Protein AF-A0A432QDM9-F1 (afdb_monomer)

Sequence (272 aa):
VQQALAAHQVKPTARIVFDEHVPAAEYLEPVASIHASSHVMGEILDSFYVADYSVDQYLQRTAEYIDTLADRVDIWEIGNEVNGDWLGSNADVRAKIEGAYALAEDKGLTTAINFYYNAACSSDSPEHEMFTWIEHNISQEMKNGLDYVFFSYYEDDCKGVAYSRDHWQEVFARLHTIFPGAKLGFGEIGTTDTTKKAAYIQRYYSITFDKAYYVGGFFWWYYRQDCVPHTAPLWSILDRTVTRAATGGNQPLPAGSIIPAINSLLIPPKPD

Mean predicted aligned error: 5.01 Å

Radius of gyration: 17.33 Å; Cα contacts (8 Å, |Δi|>4): 501; chains: 1; bounding box: 41×41×44 Å

Solvent-accessible surface area (backbone atoms only — not 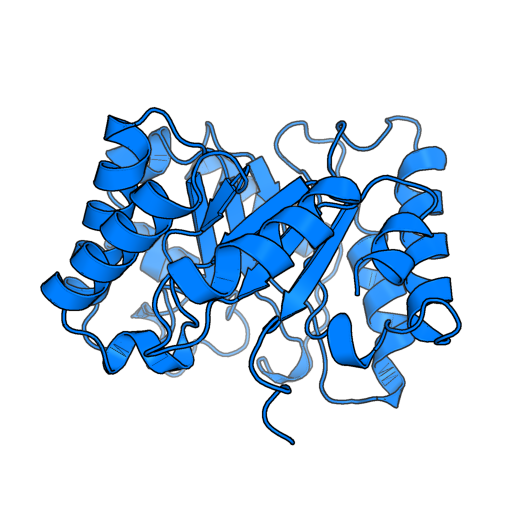comparable to full-atom values): 14399 Å² total; per-residue (Å²): 104,42,72,30,44,54,66,38,92,55,66,26,28,32,35,37,42,39,61,85,98,59,64,49,75,78,42,53,63,62,41,46,52,37,38,76,31,24,46,26,30,38,32,68,45,54,40,88,54,44,50,81,42,54,50,69,54,47,38,51,49,40,51,47,35,48,77,68,38,55,94,50,39,65,29,38,27,45,36,37,37,63,37,46,82,73,38,54,55,70,69,52,47,40,53,29,35,55,48,30,44,50,61,35,52,80,69,73,47,51,39,28,38,24,31,37,62,33,86,81,56,22,86,89,47,56,71,36,18,41,66,57,24,45,70,77,58,57,51,72,63,57,31,58,64,36,47,28,44,28,29,29,46,46,35,81,78,28,84,61,51,78,82,52,73,67,57,50,52,50,52,52,52,53,47,40,71,61,24,71,63,22,36,33,31,26,48,31,37,50,62,87,52,78,90,46,45,68,58,48,48,51,57,57,55,58,60,82,69,103,42,95,43,57,43,51,44,50,13,33,51,54,32,56,74,50,24,45,57,51,86,28,72,50,25,54,52,46,43,51,38,43,45,45,44,45,71,70,47,104,56,62,55,61,94,72,49,35,38,44,19,36,55,41,91,82,54,79,72,78,80,131

Foldseek 3Di:
DLLLLQPFPAAAEEEEADDPPDFLQVCLVVLQSNLVRHAYEYELHDLQCLLVDFLVRLLVSLLRNCVRCVVRHQEYAQEEQLLDPNNPDLVRSLSSSVSSVVSCVVVPGAYEYEHEQAVQPCPVPVCSHGVNVCVPRPDLCCLAPHAAYAYEDECVVRVNDDDDLVVVVVVVVVSCVSRVNYQYAHQEYEDPPPVCGLVRLLRQLLRDDPDPSYLHNYAYVACCVQCPPVPHPSSVSNSVSNVCSQPVDPDGRPRHSHYYYHYHPPDDPDDD

Nearest PDB structures (foldseek):
  7xlf-assembly1_A  TM=3.719E-01  e=2.032E-03  Sphingobium sp. SYK-6
  6z9h-assembly2_B  TM=4.620E-01  e=1.437E-02  Escherichia coli
  1ghr-assembly1_A  TM=4.363E-01  e=6.267E-03  Hordeum vulgare
  3npw-assembly2_B  TM=4.956E-01  e=8.013E-02  Escherichia coli
  3npv-assembly1_B  TM=4.237E-01  e=3.935E-02  Escherichia coli

Structure (mmCIF, N/CA/C/O backbone):
data_AF-A0A432QDM9-F1
#
_entry.id   AF-A0A432QDM9-F1
#
loop_
_atom_site.group_PDB
_atom_site.id
_atom_site.type_symbol
_atom_site.label_atom_id
_atom_site.label_alt_id
_atom_site.label_comp_id
_atom_site.label_asym_id
_atom_site.label_entity_id
_atom_site.label_seq_id
_atom_site.pdbx_PDB_ins_code
_atom_site.Cartn_x
_atom_site.Cartn_y
_atom_site.Cartn_z
_atom_site.occupancy
_atom_site.B_iso_or_equiv
_atom_site.auth_seq_id
_atom_site.auth_comp_id
_atom_site.auth_asym_id
_atom_site.auth_atom_id
_atom_site.pdbx_PDB_model_num
ATOM 1 N N . VAL A 1 1 ? -2.725 -6.826 -17.707 1.00 87.81 1 VAL A N 1
ATOM 2 C CA . VAL A 1 1 ? -2.172 -6.975 -16.341 1.00 87.81 1 VAL A CA 1
ATOM 3 C C . VAL A 1 1 ? -2.113 -8.438 -15.915 1.00 87.81 1 VAL A C 1
ATOM 5 O O . VAL A 1 1 ? -1.006 -8.919 -15.728 1.00 87.81 1 VAL A O 1
ATOM 8 N N . GLN A 1 2 ? -3.234 -9.176 -15.887 1.00 90.19 2 GLN A N 1
ATOM 9 C CA . GLN A 1 2 ? -3.274 -10.617 -15.563 1.00 90.19 2 GLN A CA 1
ATOM 10 C C . GLN A 1 2 ? -2.164 -11.446 -16.231 1.00 90.19 2 GLN A C 1
ATOM 12 O O . GLN A 1 2 ? -1.431 -12.147 -15.550 1.00 90.19 2 GLN A O 1
ATOM 17 N N . GLN A 1 3 ? -1.986 -11.334 -17.552 1.00 93.44 3 GLN A N 1
ATOM 18 C CA . GLN A 1 3 ? -0.941 -12.085 -18.267 1.00 93.44 3 GLN A CA 1
ATOM 19 C C . GLN A 1 3 ? 0.481 -11.776 -17.774 1.00 93.44 3 GLN A C 1
ATOM 21 O O . GLN A 1 3 ? 1.346 -12.639 -17.849 1.00 93.44 3 GLN A O 1
ATOM 26 N N . ALA A 1 4 ? 0.736 -10.553 -17.299 1.00 92.69 4 ALA A N 1
ATOM 27 C CA . ALA A 1 4 ? 2.032 -10.192 -16.736 1.00 92.69 4 ALA A CA 1
ATOM 28 C C . ALA A 1 4 ? 2.223 -10.769 -15.330 1.00 92.69 4 ALA A C 1
ATOM 30 O O . ALA A 1 4 ? 3.300 -11.267 -15.022 1.00 92.69 4 ALA A O 1
ATOM 31 N N . LEU A 1 5 ? 1.160 -10.791 -14.523 1.00 90.88 5 LEU A N 1
ATOM 32 C CA . LEU A 1 5 ? 1.163 -11.470 -13.228 1.00 90.88 5 LEU A CA 1
ATOM 33 C C . LEU A 1 5 ? 1.382 -12.980 -13.377 1.00 90.88 5 LEU A C 1
ATOM 35 O O . LEU A 1 5 ? 2.242 -13.545 -12.713 1.00 90.88 5 LEU A O 1
ATOM 39 N N . ALA A 1 6 ? 0.646 -13.614 -14.292 1.00 92.25 6 ALA A N 1
ATOM 40 C CA . ALA A 1 6 ? 0.705 -15.052 -14.548 1.00 92.25 6 ALA A CA 1
ATOM 41 C C . ALA A 1 6 ? 2.068 -15.524 -15.073 1.00 92.25 6 ALA A C 1
ATOM 43 O O . ALA A 1 6 ? 2.394 -16.702 -14.965 1.00 92.25 6 ALA A O 1
ATOM 44 N N . ALA A 1 7 ? 2.846 -14.621 -15.675 1.00 94.69 7 ALA A N 1
ATOM 45 C CA . ALA A 1 7 ? 4.163 -14.937 -16.206 1.00 94.69 7 ALA A CA 1
ATOM 46 C C . ALA A 1 7 ? 5.248 -15.012 -15.117 1.00 94.69 7 ALA A C 1
ATOM 48 O O . ALA A 1 7 ? 6.348 -15.479 -15.412 1.00 94.69 7 ALA A O 1
ATOM 49 N N . HIS A 1 8 ? 4.978 -14.533 -13.894 1.00 88.06 8 HIS A N 1
ATOM 50 C CA . HIS A 1 8 ? 5.978 -14.530 -12.830 1.00 88.06 8 HIS A CA 1
ATOM 51 C C . HIS A 1 8 ? 6.293 -15.953 -12.366 1.00 88.06 8 HIS A C 1
ATOM 53 O O . HIS A 1 8 ? 5.399 -16.785 -12.218 1.00 88.06 8 HIS A O 1
ATOM 59 N N . GLN A 1 9 ? 7.571 -16.227 -12.093 1.00 88.69 9 GLN A N 1
ATOM 60 C CA . GLN A 1 9 ? 8.015 -17.550 -11.628 1.00 88.69 9 GLN A CA 1
ATOM 61 C C . GLN A 1 9 ? 7.471 -17.905 -10.245 1.00 88.69 9 GLN A C 1
ATOM 63 O O . GLN A 1 9 ? 7.329 -19.081 -9.908 1.00 88.69 9 GLN A O 1
ATOM 68 N N . VAL A 1 10 ? 7.162 -16.893 -9.438 1.00 80.12 10 VAL A N 1
ATOM 69 C CA . VAL A 1 10 ? 6.502 -17.079 -8.155 1.00 80.12 10 VAL A CA 1
ATOM 70 C C . VAL A 1 10 ? 5.208 -16.294 -8.142 1.00 80.12 10 VAL A C 1
ATOM 72 O O . VAL A 1 10 ? 5.180 -15.136 -8.557 1.00 80.12 10 VAL A O 1
ATOM 75 N N . LYS A 1 11 ? 4.147 -16.939 -7.644 1.00 82.56 11 LYS A N 1
ATOM 76 C CA . LYS A 1 11 ? 2.810 -16.355 -7.585 1.00 82.56 11 LYS A CA 1
ATOM 77 C C . LYS A 1 11 ? 2.845 -15.026 -6.810 1.00 82.56 11 LYS A C 1
ATOM 79 O O . LYS A 1 11 ? 3.204 -15.047 -5.631 1.00 82.56 11 LYS A O 1
ATOM 84 N N . PRO A 1 12 ? 2.467 -13.907 -7.452 1.00 84.88 12 PRO A N 1
ATOM 85 C CA . PRO A 1 12 ? 2.458 -12.608 -6.807 1.00 84.88 12 PRO A CA 1
ATOM 86 C C . PRO A 1 12 ? 1.259 -12.398 -5.858 1.00 84.88 12 PRO A C 1
ATOM 88 O O . PRO A 1 12 ? 0.254 -13.093 -5.986 1.00 84.88 12 PRO A O 1
ATOM 91 N N . THR A 1 13 ? 1.305 -11.379 -4.998 1.00 87.62 13 THR A N 1
ATOM 92 C CA . THR A 1 13 ? 0.150 -10.674 -4.416 1.00 87.62 13 THR A CA 1
ATOM 93 C C . THR A 1 13 ? 0.047 -9.306 -5.075 1.00 87.62 13 THR A C 1
ATOM 95 O O . THR A 1 13 ? 0.978 -8.518 -5.032 1.00 87.62 13 THR A O 1
ATOM 98 N N . ALA A 1 14 ? -1.067 -9.019 -5.719 1.00 90.94 14 ALA A N 1
ATOM 99 C CA . ALA A 1 14 ? -1.326 -7.736 -6.340 1.00 90.94 14 ALA A CA 1
ATOM 100 C C . ALA A 1 14 ? -2.000 -6.792 -5.344 1.00 90.94 14 ALA A C 1
ATOM 102 O O . ALA A 1 14 ? -3.081 -7.124 -4.866 1.00 90.94 14 ALA A O 1
ATOM 103 N N . ARG A 1 15 ? -1.430 -5.615 -5.080 1.00 92.12 15 ARG A N 1
ATOM 104 C CA . ARG A 1 15 ? -2.202 -4.512 -4.473 1.00 92.12 15 ARG A CA 1
ATOM 105 C C . ARG A 1 15 ? -3.005 -3.810 -5.541 1.00 92.12 15 ARG A C 1
ATOM 107 O O . ARG A 1 15 ? -2.443 -3.508 -6.581 1.00 92.12 15 ARG A O 1
ATOM 114 N N . ILE A 1 16 ? -4.291 -3.599 -5.320 1.00 92.88 16 ILE A N 1
ATOM 115 C CA . ILE A 1 16 ? -5.187 -2.888 -6.223 1.00 92.88 16 ILE A CA 1
ATOM 116 C C . ILE A 1 16 ? -5.605 -1.607 -5.519 1.00 92.88 16 ILE A C 1
ATOM 118 O O . ILE A 1 16 ? -6.291 -1.668 -4.503 1.00 92.88 16 ILE A O 1
ATOM 122 N N . VAL A 1 17 ? -5.218 -0.470 -6.090 1.00 93.00 17 VAL A N 1
ATOM 123 C CA . VAL A 1 17 ? -5.708 0.848 -5.670 1.00 93.00 17 VAL A CA 1
ATOM 124 C C . VAL A 1 17 ? -7.108 1.031 -6.246 1.00 93.00 17 VAL A C 1
ATOM 126 O O . VAL A 1 17 ? -7.260 1.073 -7.473 1.00 93.00 17 VAL A O 1
ATOM 129 N N . PHE A 1 18 ? -8.132 1.083 -5.392 1.00 95.12 18 PHE A N 1
ATOM 130 C CA . PHE A 1 18 ? -9.488 1.381 -5.841 1.00 95.12 18 PHE A CA 1
ATOM 131 C C . PHE A 1 18 ? -9.663 2.886 -6.031 1.00 95.12 18 PHE A C 1
ATOM 133 O O . PHE A 1 18 ? -9.484 3.673 -5.102 1.00 95.12 18 PHE A O 1
ATOM 140 N N . ASP A 1 19 ? -10.063 3.272 -7.236 1.00 93.25 19 ASP A N 1
ATOM 141 C CA . ASP A 1 19 ? -10.173 4.660 -7.661 1.00 93.25 19 ASP A CA 1
ATOM 142 C C . ASP A 1 19 ? -11.293 5.388 -6.906 1.00 93.25 19 ASP A C 1
ATOM 144 O O . ASP A 1 19 ? -12.373 4.843 -6.627 1.00 93.25 19 ASP A O 1
ATOM 148 N N . GLU A 1 20 ? -11.042 6.650 -6.584 1.00 93.94 20 GLU A N 1
ATOM 149 C CA . GLU A 1 20 ? -11.996 7.548 -5.964 1.00 93.94 20 GLU A CA 1
ATOM 150 C C . GLU A 1 20 ? -13.271 7.677 -6.810 1.00 93.94 20 GLU A C 1
ATOM 152 O O . GLU A 1 20 ? -13.245 7.722 -8.037 1.00 93.94 20 GLU A O 1
ATOM 157 N N . HIS A 1 21 ? -14.422 7.747 -6.145 1.00 92.88 21 HIS A N 1
ATOM 158 C CA . HIS A 1 21 ? -15.739 7.941 -6.759 1.00 92.88 21 HIS A CA 1
ATOM 159 C C . HIS A 1 21 ? -16.172 6.826 -7.724 1.00 92.88 21 HIS A C 1
ATOM 161 O O . HIS A 1 21 ? -17.209 6.956 -8.377 1.00 92.88 21 HIS A O 1
ATOM 167 N N . VAL A 1 22 ? -15.437 5.713 -7.775 1.00 95.50 22 VAL A N 1
ATOM 168 C CA . VAL A 1 22 ? -15.831 4.508 -8.505 1.00 95.50 22 VAL A CA 1
ATOM 169 C C . VAL A 1 22 ? -16.541 3.539 -7.548 1.00 95.50 22 VAL A C 1
ATOM 171 O O . VAL A 1 22 ? -16.030 3.306 -6.444 1.00 95.50 22 VAL A O 1
ATOM 174 N N . PRO A 1 23 ? -17.711 2.985 -7.920 1.00 96.00 23 PRO A N 1
ATOM 175 C CA . PRO A 1 23 ? -18.406 1.982 -7.116 1.00 96.00 23 PRO A CA 1
ATOM 176 C C . PRO A 1 23 ? -17.730 0.607 -7.215 1.00 96.00 23 PRO A C 1
ATOM 178 O O . PRO A 1 23 ? -17.126 0.261 -8.233 1.00 96.00 23 PRO A O 1
ATOM 181 N N . ALA A 1 24 ? -17.883 -0.216 -6.178 1.00 97.31 24 ALA A N 1
ATOM 182 C CA . ALA A 1 24 ? -17.205 -1.509 -6.062 1.00 97.31 24 ALA A CA 1
ATOM 183 C C . ALA A 1 24 ? -17.557 -2.490 -7.196 1.00 97.31 24 ALA A C 1
ATOM 185 O O . ALA A 1 24 ? -16.737 -3.319 -7.592 1.00 97.31 24 ALA A O 1
ATOM 186 N N . ALA A 1 25 ? -18.769 -2.385 -7.753 1.00 97.12 25 ALA A N 1
ATOM 187 C CA . ALA A 1 25 ? -19.255 -3.266 -8.815 1.00 97.12 25 ALA A CA 1
ATOM 188 C C . ALA A 1 25 ? -18.405 -3.207 -10.097 1.00 97.12 25 ALA A C 1
ATOM 190 O O . ALA A 1 25 ? -18.268 -4.219 -10.785 1.00 97.12 25 ALA A O 1
ATOM 191 N N . GLU A 1 26 ? -17.785 -2.060 -10.393 1.00 96.44 26 GLU A N 1
ATOM 192 C CA . GLU A 1 26 ? -16.902 -1.908 -11.558 1.00 96.44 26 GLU A CA 1
ATOM 193 C C . GLU A 1 26 ? -15.611 -2.736 -11.413 1.00 96.44 26 GLU A C 1
ATOM 195 O O . GLU A 1 26 ? -14.953 -3.068 -12.402 1.00 96.44 26 GLU A O 1
ATOM 200 N N . TYR A 1 27 ? -15.262 -3.133 -10.184 1.00 95.94 27 TYR A N 1
ATOM 201 C CA . TYR A 1 27 ? -14.070 -3.923 -9.890 1.00 95.94 27 TYR A CA 1
ATOM 202 C C . TYR A 1 27 ? -14.295 -5.440 -9.899 1.00 95.94 27 TYR A C 1
ATOM 204 O O . TYR A 1 27 ? -13.312 -6.179 -9.858 1.00 95.94 27 TYR A O 1
ATOM 212 N N . LEU A 1 28 ? -15.536 -5.932 -10.017 1.00 94.94 28 LEU A N 1
ATOM 213 C CA . LEU A 1 28 ? -15.842 -7.373 -9.973 1.00 94.94 28 LEU A CA 1
ATOM 214 C C . LEU A 1 28 ? -15.007 -8.188 -10.972 1.00 94.94 28 LEU A C 1
ATOM 216 O O . LEU A 1 28 ? -14.304 -9.127 -10.592 1.00 94.94 28 LEU A O 1
ATOM 220 N N . GLU A 1 29 ? -15.059 -7.806 -12.246 1.00 94.38 29 GLU A N 1
ATOM 221 C CA . GLU A 1 29 ? -14.324 -8.474 -13.322 1.00 94.38 29 GLU A CA 1
ATOM 222 C C . GLU A 1 29 ? -12.802 -8.266 -13.244 1.00 94.38 29 GLU A C 1
ATOM 224 O O . GLU A 1 29 ? -12.063 -9.257 -13.285 1.00 94.38 29 GLU A O 1
ATOM 229 N N . PRO A 1 30 ? -12.269 -7.033 -13.121 1.00 93.12 30 PRO A N 1
ATOM 230 C CA . PRO A 1 30 ? -10.823 -6.852 -13.112 1.00 93.12 30 PRO A CA 1
ATOM 231 C C . PRO A 1 30 ? -10.151 -7.442 -11.859 1.00 93.12 30 PRO A C 1
ATOM 233 O O . PRO A 1 30 ? -9.050 -7.985 -11.985 1.00 93.12 30 PRO A O 1
ATOM 236 N N . VAL A 1 31 ? -10.800 -7.421 -10.685 1.00 94.94 31 VAL A N 1
ATOM 237 C CA . VAL A 1 31 ? -10.284 -8.091 -9.476 1.00 94.94 31 VAL A CA 1
ATOM 238 C C . VAL A 1 31 ? -10.295 -9.607 -9.667 1.00 94.94 31 VAL A C 1
ATOM 240 O O . VAL A 1 31 ? -9.273 -10.245 -9.423 1.00 94.94 31 VAL A O 1
ATOM 243 N N . ALA A 1 32 ? -11.383 -10.189 -10.190 1.00 94.50 32 ALA A N 1
ATOM 244 C CA . ALA A 1 32 ? -11.439 -11.625 -10.484 1.00 94.50 32 ALA A CA 1
ATOM 245 C C . ALA A 1 32 ? -10.347 -12.060 -11.480 1.00 94.50 32 ALA A C 1
ATOM 247 O O . ALA A 1 32 ? -9.699 -13.094 -11.299 1.00 94.50 32 ALA A O 1
ATOM 248 N N . SER A 1 33 ? -10.104 -11.252 -12.517 1.00 94.25 33 SER A N 1
ATOM 249 C CA . SER A 1 33 ? -9.048 -11.501 -13.504 1.00 94.25 33 SER A CA 1
ATOM 250 C C . SER A 1 33 ? -7.654 -11.504 -12.870 1.00 94.25 33 SER A C 1
ATOM 252 O O . SER A 1 33 ? -6.835 -12.363 -13.202 1.00 94.25 33 SER A O 1
ATOM 254 N N . ILE A 1 34 ? -7.377 -10.582 -11.944 1.00 92.56 34 ILE A N 1
ATOM 255 C CA . ILE A 1 34 ? -6.106 -10.535 -11.212 1.00 92.56 34 ILE A CA 1
ATOM 256 C C . ILE A 1 34 ? -5.978 -11.706 -10.237 1.00 92.56 34 ILE A C 1
ATOM 258 O O . ILE A 1 34 ? -4.958 -12.396 -10.267 1.00 92.56 34 ILE A O 1
ATOM 262 N N . HIS A 1 35 ? -7.009 -11.978 -9.432 1.00 93.12 35 HIS A N 1
ATOM 263 C CA . HIS A 1 35 ? -7.019 -13.052 -8.429 1.00 93.12 35 HIS A CA 1
ATOM 264 C C . HIS A 1 35 ? -6.771 -14.441 -9.042 1.00 93.12 35 HIS A C 1
ATOM 266 O O . HIS A 1 35 ? -6.123 -15.304 -8.450 1.00 93.12 35 HIS A O 1
ATOM 272 N N . ALA A 1 36 ? -7.155 -14.640 -10.307 1.00 93.81 36 ALA A N 1
ATOM 273 C CA . ALA A 1 36 ? -6.825 -15.852 -11.058 1.00 93.81 36 ALA A CA 1
ATOM 274 C C . ALA A 1 36 ? -5.309 -16.076 -11.271 1.00 93.81 36 ALA A C 1
ATOM 276 O O . ALA A 1 36 ? -4.893 -17.162 -11.675 1.00 93.81 36 ALA A O 1
ATOM 277 N N . SER A 1 37 ? -4.463 -15.063 -11.065 1.00 91.25 37 SER A N 1
ATOM 278 C CA . SER A 1 37 ? -3.013 -15.109 -11.314 1.00 91.25 37 SER A CA 1
ATOM 279 C C . SER A 1 37 ? -2.162 -14.562 -10.165 1.00 91.25 37 SER A C 1
ATOM 281 O O . SER A 1 37 ? -0.938 -14.653 -10.224 1.00 91.25 37 SER A O 1
ATOM 283 N N . SER A 1 38 ? -2.781 -14.043 -9.107 1.00 89.75 38 SER A N 1
ATOM 284 C CA . SER A 1 38 ? -2.117 -13.515 -7.916 1.00 89.75 38 SER A CA 1
ATOM 285 C C . SER A 1 38 ? -3.007 -13.685 -6.682 1.00 89.75 38 SER A C 1
ATOM 287 O O . SER A 1 38 ? -4.166 -14.062 -6.797 1.00 89.75 38 SER A O 1
ATOM 289 N N . HIS A 1 39 ? -2.476 -13.441 -5.491 1.00 90.44 39 HIS A N 1
ATOM 290 C CA . HIS A 1 39 ? -3.316 -12.988 -4.380 1.00 90.44 39 HIS A CA 1
ATOM 291 C C . HIS A 1 39 ? -3.720 -11.527 -4.617 1.00 90.44 39 HIS A C 1
ATOM 293 O O . HIS A 1 39 ? -3.121 -10.861 -5.468 1.00 90.44 39 HIS A O 1
ATOM 299 N N . VAL A 1 40 ? -4.714 -11.019 -3.902 1.00 94.00 40 VAL A N 1
ATOM 300 C CA . VAL A 1 40 ? -5.187 -9.637 -4.026 1.00 94.00 40 VAL A CA 1
ATOM 301 C C . VAL A 1 40 ? -5.210 -8.957 -2.666 1.00 94.00 40 VAL A C 1
ATOM 303 O O . VAL A 1 40 ? -5.874 -9.425 -1.748 1.00 94.00 40 VAL A O 1
ATOM 306 N N . MET A 1 41 ? -4.545 -7.810 -2.578 1.00 95.06 41 MET A N 1
ATOM 307 C CA . MET A 1 41 ? -4.785 -6.812 -1.547 1.00 95.06 41 MET A CA 1
ATOM 308 C C . MET A 1 41 ? -5.572 -5.650 -2.156 1.00 95.06 41 MET A C 1
ATOM 310 O O . MET A 1 41 ? -5.144 -5.096 -3.164 1.00 95.06 41 MET A O 1
ATOM 314 N N . GLY A 1 42 ? -6.718 -5.296 -1.586 1.00 96.12 42 GLY A N 1
ATOM 315 C CA . GLY A 1 42 ? -7.511 -4.144 -2.014 1.00 96.12 42 GLY A CA 1
ATOM 316 C C . GLY A 1 42 ? -7.258 -2.949 -1.103 1.00 96.12 42 GLY A C 1
ATOM 317 O O . GLY A 1 42 ? -7.495 -3.045 0.098 1.00 96.12 42 GLY A O 1
ATOM 318 N N . GLU A 1 43 ? -6.801 -1.837 -1.666 1.00 97.00 43 GLU A N 1
ATOM 319 C CA . GLU A 1 43 ? -6.699 -0.555 -0.971 1.00 97.00 43 GLU A CA 1
ATOM 320 C C . GLU A 1 43 ? -8.007 0.211 -1.110 1.00 97.00 43 GLU A C 1
ATOM 322 O O . GLU A 1 43 ? -8.421 0.544 -2.222 1.00 97.00 43 GLU A O 1
ATOM 327 N N . ILE A 1 44 ? -8.651 0.499 0.027 1.00 97.75 44 ILE A N 1
ATOM 328 C CA . ILE A 1 44 ? -9.961 1.157 0.053 1.00 97.75 44 ILE A CA 1
ATOM 329 C C . ILE A 1 44 ? -9.930 2.507 -0.667 1.00 97.75 44 ILE A C 1
ATOM 331 O O . ILE A 1 44 ? -10.860 2.820 -1.416 1.00 97.75 44 ILE A O 1
ATOM 335 N N . LEU A 1 45 ? -8.898 3.318 -0.433 1.00 97.44 45 LEU A N 1
ATOM 336 C CA . LEU A 1 45 ? -8.765 4.637 -1.037 1.00 97.44 45 LEU A CA 1
ATOM 337 C C . LEU A 1 45 ? -7.326 5.144 -0.920 1.00 97.44 45 LEU A C 1
ATOM 339 O O . LEU A 1 45 ? -6.765 5.124 0.177 1.00 97.44 45 LEU A O 1
ATOM 343 N N . ASP A 1 46 ? -6.812 5.674 -2.029 1.00 95.94 46 ASP A N 1
ATOM 344 C CA . ASP A 1 46 ? -5.524 6.365 -2.101 1.00 95.94 46 ASP A CA 1
ATOM 345 C C . ASP A 1 46 ? -5.450 7.540 -1.120 1.00 95.94 46 ASP A C 1
ATOM 347 O O . ASP A 1 46 ? -6.401 8.325 -0.990 1.00 95.94 46 ASP A O 1
ATOM 351 N N . SER A 1 47 ? -4.315 7.649 -0.420 1.00 96.56 47 SER A N 1
ATOM 352 C CA . SER A 1 47 ? -4.081 8.640 0.635 1.00 96.56 47 SER A CA 1
ATOM 353 C C . SER A 1 47 ? -4.328 10.071 0.141 1.00 96.56 47 SER A C 1
ATOM 355 O O . SER A 1 47 ? -4.836 10.905 0.896 1.00 96.56 47 SER A O 1
ATOM 357 N N . PHE A 1 48 ? -4.069 10.338 -1.146 1.00 95.12 48 PHE A N 1
ATOM 358 C CA . PHE A 1 48 ? -4.289 11.629 -1.791 1.00 95.12 48 PHE A CA 1
ATOM 359 C C . PHE A 1 48 ? -5.754 12.087 -1.729 1.00 95.12 48 PHE A C 1
ATOM 361 O O . PHE A 1 48 ? -6.019 13.280 -1.598 1.00 95.12 48 PHE A O 1
ATOM 368 N N . TYR A 1 49 ? -6.708 11.153 -1.783 1.00 97.12 49 TYR A N 1
ATOM 369 C CA . TYR A 1 49 ? -8.143 11.454 -1.810 1.00 97.12 49 TYR A CA 1
ATOM 370 C C . TYR A 1 49 ? -8.831 11.298 -0.456 1.00 97.12 49 TYR A C 1
ATOM 372 O O . TYR A 1 49 ? -10.018 11.600 -0.334 1.00 97.12 49 TYR A O 1
ATOM 380 N N . VAL A 1 50 ? -8.131 10.841 0.587 1.00 97.50 50 VAL A N 1
ATOM 381 C CA . VAL A 1 50 ? -8.757 10.596 1.897 1.00 97.50 50 VAL A CA 1
ATOM 382 C C . VAL A 1 50 ? -9.412 11.860 2.458 1.00 97.50 50 VAL A C 1
ATOM 384 O O . VAL A 1 50 ? -10.484 11.758 3.062 1.00 97.50 50 VAL A O 1
ATOM 387 N N . ALA A 1 51 ? -8.824 13.040 2.245 1.00 97.31 51 ALA A N 1
ATOM 388 C CA . ALA A 1 51 ? -9.380 14.314 2.706 1.00 97.31 51 ALA A CA 1
ATOM 389 C C . ALA A 1 51 ? -10.696 14.706 2.002 1.00 97.31 51 ALA A C 1
ATOM 391 O O . ALA A 1 51 ? -11.503 15.429 2.589 1.00 97.31 51 ALA A O 1
ATOM 392 N N . ASP A 1 52 ? -10.953 14.183 0.799 1.00 97.44 52 ASP A N 1
ATOM 393 C CA . ASP A 1 52 ? -12.169 14.464 0.022 1.00 97.44 52 ASP A CA 1
ATOM 394 C C . ASP A 1 52 ? -13.390 13.667 0.518 1.00 97.44 52 ASP A C 1
ATOM 396 O O . ASP A 1 52 ? -14.527 13.931 0.118 1.00 97.44 52 ASP A O 1
ATOM 400 N N . TYR A 1 53 ? -13.172 12.697 1.412 1.00 98.38 53 TYR A N 1
ATOM 401 C CA . TYR A 1 53 ? -14.211 11.856 2.000 1.00 98.38 53 TYR A CA 1
ATOM 402 C C . TYR A 1 53 ? -14.424 12.232 3.465 1.00 98.38 53 TYR A C 1
ATOM 404 O O . TYR A 1 53 ? -13.489 12.256 4.268 1.00 98.38 53 TYR A O 1
ATOM 412 N N . SER A 1 54 ? -15.675 12.453 3.863 1.00 98.56 54 SER A N 1
ATOM 413 C CA . SER A 1 54 ? -16.049 12.427 5.283 1.00 98.56 54 SER A CA 1
ATOM 414 C C . SER A 1 54 ? -15.831 11.031 5.883 1.00 98.56 54 SER A C 1
ATOM 416 O O . SER A 1 54 ? -15.692 10.044 5.155 1.00 98.56 54 SER A O 1
ATOM 418 N N . VAL A 1 55 ? -15.829 10.931 7.217 1.00 98.81 55 VAL A N 1
ATOM 419 C CA . VAL A 1 55 ? -15.776 9.635 7.918 1.00 98.81 55 VAL A CA 1
ATOM 420 C C . VAL A 1 55 ? -16.886 8.708 7.412 1.00 98.81 55 VAL A C 1
ATOM 422 O O . VAL A 1 55 ? -16.597 7.606 6.959 1.00 98.81 55 VAL A O 1
ATOM 425 N N . ASP A 1 56 ? -18.133 9.185 7.371 1.00 98.81 56 ASP A N 1
ATOM 426 C CA . ASP A 1 56 ? -19.279 8.386 6.918 1.00 98.81 56 ASP A CA 1
ATOM 427 C C . ASP A 1 56 ? -19.124 7.892 5.473 1.00 98.81 56 ASP A C 1
ATOM 429 O O . ASP A 1 56 ? -19.423 6.735 5.186 1.00 98.81 56 ASP A O 1
ATOM 433 N N . GLN A 1 57 ? -18.626 8.732 4.558 1.00 98.75 57 GLN A N 1
ATOM 434 C CA . GLN A 1 57 ? -18.405 8.328 3.164 1.00 98.75 57 GLN A CA 1
ATOM 435 C C . GLN A 1 57 ? -17.302 7.272 3.037 1.00 98.75 57 GLN A C 1
ATOM 437 O O . GLN A 1 57 ? -17.440 6.346 2.240 1.00 98.75 57 GLN A O 1
ATOM 442 N N . TYR A 1 58 ? -16.227 7.382 3.821 1.00 98.81 58 TYR A N 1
ATOM 443 C CA . TYR A 1 58 ? -15.156 6.384 3.838 1.00 98.81 58 TYR A CA 1
ATOM 444 C C . TYR A 1 58 ? -15.662 5.028 4.348 1.00 98.81 58 TYR A C 1
ATOM 446 O O . TYR A 1 58 ? -15.369 3.988 3.758 1.00 98.81 58 TYR A O 1
ATOM 454 N N . LEU A 1 59 ? -16.474 5.031 5.411 1.00 98.94 59 LEU A N 1
ATOM 455 C CA . LEU A 1 59 ? -17.052 3.809 5.975 1.00 98.94 59 LEU A CA 1
ATOM 456 C C . LEU A 1 59 ? -18.106 3.187 5.052 1.00 98.94 59 LEU A C 1
ATOM 458 O O . LEU A 1 59 ? -18.116 1.971 4.880 1.00 98.94 59 LEU A O 1
ATOM 462 N N . GLN A 1 60 ? -18.943 4.001 4.401 1.00 98.88 60 GLN A N 1
ATOM 463 C CA . GLN A 1 60 ? -19.886 3.523 3.382 1.00 98.88 60 GLN A CA 1
ATOM 464 C C . GLN A 1 60 ? -19.157 2.880 2.203 1.00 98.88 60 GLN A C 1
ATOM 466 O O . GLN A 1 60 ? -19.521 1.780 1.795 1.00 98.88 60 GLN A O 1
ATOM 471 N N . ARG A 1 61 ? -18.094 3.524 1.706 1.00 98.69 61 ARG A N 1
ATOM 472 C CA . ARG A 1 61 ? -17.230 2.956 0.669 1.00 98.69 61 ARG A CA 1
ATOM 473 C C . ARG A 1 61 ? -16.607 1.641 1.134 1.00 98.69 61 ARG A C 1
ATOM 475 O O . ARG A 1 61 ? -16.664 0.656 0.412 1.00 98.69 61 ARG A O 1
ATOM 482 N N . THR A 1 62 ? -16.055 1.598 2.344 1.00 98.88 62 THR A N 1
ATOM 483 C CA . THR A 1 62 ? -15.445 0.376 2.888 1.00 98.88 62 THR A CA 1
ATOM 484 C C . THR A 1 62 ? -16.449 -0.776 2.931 1.00 98.88 62 THR A C 1
ATOM 486 O O . THR A 1 62 ? -16.159 -1.861 2.431 1.00 98.88 62 THR A O 1
ATOM 489 N N . ALA A 1 63 ? -17.649 -0.532 3.465 1.00 98.88 63 ALA A N 1
ATOM 490 C CA . ALA A 1 63 ? -18.713 -1.528 3.523 1.00 98.88 63 ALA A CA 1
ATOM 491 C C . ALA A 1 63 ? -19.142 -1.996 2.122 1.00 98.88 63 ALA A C 1
ATOM 493 O O . ALA A 1 63 ? -19.222 -3.198 1.887 1.00 98.88 63 ALA A O 1
ATOM 494 N N . GLU A 1 64 ? -19.347 -1.069 1.177 1.00 98.81 64 GLU A N 1
ATOM 495 C CA . GLU A 1 64 ? -19.706 -1.386 -0.213 1.00 98.81 64 GLU A CA 1
ATOM 496 C C . GLU A 1 64 ? -18.670 -2.305 -0.873 1.00 98.81 64 GLU A C 1
ATOM 498 O O . GLU A 1 64 ? -19.025 -3.311 -1.495 1.00 98.81 64 GLU A O 1
ATOM 503 N N . TYR A 1 65 ? -17.386 -1.973 -0.728 1.00 98.75 65 TYR A N 1
ATOM 504 C CA . TYR A 1 65 ? -16.296 -2.737 -1.323 1.00 98.75 65 TYR A CA 1
ATOM 505 C C . TYR A 1 65 ? -16.168 -4.120 -0.696 1.00 98.75 65 TYR A C 1
ATOM 507 O O . TYR A 1 65 ? -16.093 -5.107 -1.429 1.00 98.75 65 TYR A O 1
ATOM 515 N N . ILE A 1 66 ? -16.213 -4.209 0.634 1.00 98.62 66 ILE A N 1
ATOM 516 C CA . ILE A 1 66 ? -16.187 -5.487 1.343 1.00 98.62 66 ILE A CA 1
ATOM 517 C C . ILE A 1 66 ? -17.378 -6.363 0.931 1.00 98.62 66 ILE A C 1
ATOM 519 O O . ILE A 1 66 ? -17.186 -7.518 0.553 1.00 98.62 66 ILE A O 1
ATOM 523 N N . ASP A 1 67 ? -18.599 -5.827 0.941 1.00 98.44 67 ASP A N 1
ATOM 524 C CA . ASP A 1 67 ? -19.804 -6.587 0.590 1.00 98.44 67 ASP A CA 1
ATOM 525 C C . ASP A 1 67 ? -19.782 -7.092 -0.861 1.00 98.44 67 ASP A C 1
ATOM 527 O O . ASP A 1 67 ? -20.344 -8.148 -1.159 1.00 98.44 67 ASP A O 1
ATOM 531 N N . THR A 1 68 ? -19.120 -6.360 -1.759 1.00 98.56 68 THR A N 1
ATOM 532 C CA . THR A 1 68 ? -19.074 -6.682 -3.191 1.00 98.56 68 THR A CA 1
ATOM 533 C C . THR A 1 68 ? -17.910 -7.603 -3.567 1.00 98.56 68 THR A C 1
ATOM 535 O O . THR A 1 68 ? -18.055 -8.416 -4.480 1.00 98.56 68 THR A O 1
ATOM 538 N N . LEU A 1 69 ? -16.750 -7.470 -2.913 1.00 98.31 69 LEU A N 1
ATOM 539 C CA . LEU A 1 69 ? -15.484 -8.053 -3.382 1.00 98.31 69 LEU A CA 1
ATOM 540 C C . LEU A 1 69 ? -14.802 -8.992 -2.372 1.00 98.31 69 LEU A C 1
ATOM 542 O O . LEU A 1 69 ? -13.740 -9.524 -2.693 1.00 98.31 69 LEU A O 1
ATOM 546 N N . ALA A 1 70 ? -15.363 -9.230 -1.178 1.00 96.19 70 ALA A N 1
ATOM 547 C CA . ALA A 1 70 ? -14.718 -10.056 -0.142 1.00 96.19 70 ALA A CA 1
ATOM 548 C C . ALA A 1 70 ? -14.409 -11.504 -0.564 1.00 96.19 70 ALA A C 1
ATOM 550 O O . ALA A 1 70 ? -13.533 -12.133 0.018 1.00 96.19 70 ALA A O 1
ATOM 551 N N . ASP A 1 71 ? -15.084 -12.043 -1.579 1.00 95.44 71 ASP A N 1
ATOM 552 C CA . ASP A 1 71 ? -14.792 -13.368 -2.141 1.00 95.44 71 ASP A CA 1
ATOM 553 C C . ASP A 1 71 ? -13.622 -13.373 -3.147 1.00 95.44 71 ASP A C 1
ATOM 555 O O . ASP A 1 71 ? -13.208 -14.441 -3.603 1.00 95.44 71 ASP A O 1
ATOM 559 N N . ARG A 1 72 ? -13.098 -12.195 -3.509 1.00 95.12 72 ARG A N 1
ATOM 560 C CA . ARG A 1 72 ? -12.046 -11.991 -4.523 1.00 95.12 72 ARG A CA 1
ATOM 561 C C . ARG A 1 72 ? -10.861 -11.153 -4.024 1.00 95.12 72 ARG A C 1
ATOM 563 O O . ARG A 1 72 ? -9.887 -10.992 -4.759 1.00 95.12 72 ARG A O 1
ATOM 570 N N . VAL A 1 73 ? -10.944 -10.605 -2.814 1.00 96.62 73 VAL A N 1
ATOM 571 C CA . VAL A 1 73 ? -9.889 -9.829 -2.149 1.00 96.62 73 VAL A CA 1
ATOM 572 C C . VAL A 1 73 ? -9.410 -10.617 -0.935 1.00 96.62 73 VAL A C 1
ATOM 574 O O . VAL A 1 73 ? -10.202 -10.929 -0.051 1.00 96.62 73 VAL A O 1
ATOM 577 N N . ASP A 1 74 ? -8.116 -10.938 -0.896 1.00 95.69 74 ASP A N 1
ATOM 578 C CA . ASP A 1 74 ? -7.521 -11.736 0.180 1.00 95.69 74 ASP A CA 1
ATOM 579 C C . ASP A 1 74 ? -7.113 -10.871 1.388 1.00 95.69 74 ASP A C 1
ATOM 581 O O . ASP A 1 74 ? -7.091 -11.369 2.509 1.00 95.69 74 ASP A O 1
ATOM 585 N N . ILE A 1 75 ? -6.756 -9.597 1.167 1.00 96.81 75 ILE A N 1
ATOM 586 C CA . ILE A 1 75 ? -6.283 -8.655 2.198 1.00 96.81 75 ILE A CA 1
ATOM 587 C C . ILE A 1 75 ? -6.926 -7.281 1.969 1.00 96.81 75 ILE A C 1
ATOM 589 O O . ILE A 1 75 ? -6.921 -6.773 0.849 1.00 96.81 75 ILE A O 1
ATOM 593 N N . TRP A 1 76 ? -7.430 -6.650 3.025 1.00 98.50 76 TRP A N 1
ATOM 594 C CA . TRP A 1 76 ? -8.045 -5.324 2.972 1.00 98.50 76 TRP A CA 1
ATOM 595 C C . TRP A 1 76 ? -7.134 -4.274 3.594 1.00 98.50 76 TRP A C 1
ATOM 597 O O . TRP A 1 76 ? -6.945 -4.259 4.809 1.00 98.50 76 TRP A O 1
ATOM 607 N N . GLU A 1 77 ? -6.578 -3.387 2.772 1.00 98.31 77 GLU A N 1
ATOM 608 C CA . GLU A 1 77 ? -5.825 -2.240 3.265 1.00 98.31 77 GLU A CA 1
ATOM 609 C C . GLU A 1 77 ? -6.795 -1.120 3.661 1.00 98.31 77 GLU A C 1
ATOM 611 O O . GLU A 1 77 ? -7.361 -0.414 2.824 1.00 98.31 77 GLU A O 1
ATOM 616 N N . ILE A 1 78 ? -7.005 -1.000 4.972 1.00 98.56 78 ILE A N 1
ATOM 617 C CA . ILE A 1 78 ? -8.004 -0.134 5.620 1.00 98.56 78 ILE A CA 1
ATOM 618 C C . ILE A 1 78 ? -7.590 1.343 5.692 1.00 98.56 78 ILE A C 1
ATOM 620 O O . ILE A 1 78 ? -8.325 2.167 6.233 1.00 98.56 78 ILE A O 1
ATOM 624 N N . GLY A 1 79 ? -6.389 1.671 5.221 1.00 98.31 79 GLY A N 1
ATOM 625 C CA . GLY A 1 79 ? -5.838 3.016 5.245 1.00 98.31 79 GLY A CA 1
ATOM 626 C C . GLY A 1 79 ? -4.444 3.043 4.636 1.00 98.31 79 GLY A C 1
ATOM 627 O O . GLY A 1 79 ? -3.568 2.285 5.063 1.00 98.31 79 GLY A O 1
ATOM 628 N N . ASN A 1 80 ? -4.258 3.931 3.662 1.00 98.31 80 ASN A N 1
ATOM 629 C CA . ASN A 1 80 ? -2.988 4.163 2.995 1.00 98.31 80 ASN A CA 1
ATOM 630 C C . ASN A 1 80 ? -2.295 5.416 3.547 1.00 98.31 80 ASN A C 1
ATOM 632 O O . ASN A 1 80 ? -2.952 6.435 3.758 1.00 98.31 80 ASN A O 1
ATOM 636 N N . GLU A 1 81 ? -0.985 5.319 3.787 1.00 97.69 81 GLU A N 1
ATOM 637 C CA . GLU A 1 81 ? -0.105 6.392 4.275 1.00 97.69 81 GLU A CA 1
ATOM 638 C C . GLU A 1 81 ? -0.736 7.267 5.366 1.00 97.69 81 GLU A C 1
ATOM 640 O O . GLU A 1 81 ? -0.704 8.495 5.330 1.00 97.69 81 GLU A O 1
ATOM 645 N N . VAL A 1 82 ? -1.331 6.614 6.365 1.00 98.56 82 VAL A N 1
ATOM 646 C CA . VAL A 1 82 ? -2.302 7.245 7.278 1.00 98.56 82 VAL A CA 1
ATOM 647 C C . VAL A 1 82 ? -1.724 8.361 8.155 1.00 98.56 82 VAL A C 1
ATOM 649 O O . VAL A 1 82 ? -2.468 9.145 8.736 1.00 98.56 82 VAL A O 1
ATOM 652 N N . ASN A 1 83 ? -0.398 8.443 8.261 1.00 98.31 83 ASN A N 1
ATOM 653 C CA . ASN A 1 83 ? 0.301 9.515 8.961 1.00 98.31 83 ASN A CA 1
ATOM 654 C C . ASN A 1 83 ? 0.646 10.719 8.070 1.00 98.31 83 ASN A C 1
ATOM 656 O O . ASN A 1 83 ? 1.299 11.630 8.568 1.00 98.31 83 ASN A O 1
ATOM 660 N N . GLY A 1 84 ? 0.235 10.762 6.801 1.00 96.69 84 GLY A N 1
ATOM 661 C CA . GLY A 1 84 ? 0.401 11.942 5.949 1.00 96.69 84 GLY A CA 1
ATOM 662 C C . GLY A 1 84 ? -0.359 13.160 6.489 1.00 96.69 84 GLY A C 1
ATOM 663 O O . GLY A 1 84 ? -1.471 13.045 7.010 1.00 96.69 84 GLY A O 1
ATOM 664 N N . ASP A 1 85 ? 0.235 14.346 6.380 1.00 94.75 85 ASP A N 1
ATOM 665 C CA . ASP A 1 85 ? -0.381 15.602 6.836 1.00 94.75 85 ASP A CA 1
ATOM 666 C C . ASP A 1 85 ? -1.442 16.147 5.859 1.00 94.75 85 ASP A C 1
ATOM 668 O O . ASP A 1 85 ? -2.205 17.054 6.197 1.00 94.75 85 ASP A O 1
ATOM 672 N N . TRP A 1 86 ? -1.563 15.537 4.676 1.00 95.94 86 TRP A N 1
ATOM 673 C CA . TRP A 1 86 ? -2.562 15.867 3.657 1.00 95.94 86 TRP A CA 1
ATOM 674 C C . TRP A 1 86 ? -3.918 15.172 3.845 1.00 95.94 86 TRP A C 1
ATOM 676 O O . TRP A 1 86 ? -4.884 15.560 3.192 1.00 95.94 86 TRP A O 1
ATOM 686 N N . LEU A 1 87 ? -4.037 14.181 4.740 1.00 96.81 87 LEU A N 1
ATOM 687 C CA . LEU A 1 87 ? -5.259 13.372 4.891 1.00 96.81 87 LEU A CA 1
ATOM 688 C C . LEU A 1 87 ? -6.392 14.091 5.659 1.00 96.81 87 LEU A C 1
ATOM 690 O O . LEU A 1 87 ? -7.496 13.554 5.801 1.00 96.81 87 LEU A O 1
ATOM 694 N N . GLY A 1 88 ? -6.135 15.304 6.155 1.00 94.81 88 GLY A N 1
ATOM 695 C CA . GLY A 1 88 ? -7.054 16.076 6.988 1.00 94.81 88 GLY A CA 1
ATOM 696 C C . GLY A 1 88 ? -6.760 15.919 8.480 1.00 94.81 88 GLY A C 1
ATOM 697 O O . GLY A 1 88 ? -5.615 15.758 8.895 1.00 94.81 88 GLY A O 1
ATOM 698 N N . SER A 1 89 ? -7.787 16.020 9.327 1.00 97.00 89 SER A N 1
ATOM 699 C CA . SER A 1 89 ? -7.577 15.969 10.776 1.00 97.00 89 SER A CA 1
ATOM 700 C C . SER A 1 89 ? -7.235 14.550 11.248 1.00 97.00 89 SER A C 1
ATOM 702 O O . SER A 1 89 ? -7.890 13.583 10.862 1.00 97.00 89 SER A O 1
ATOM 704 N N . ASN A 1 90 ? -6.275 14.412 12.172 1.00 97.25 90 ASN A N 1
ATOM 705 C CA . ASN A 1 90 ? -5.949 13.110 12.774 1.00 97.25 90 ASN A CA 1
ATOM 706 C C . ASN A 1 90 ? -7.166 12.443 13.441 1.00 97.25 90 ASN A C 1
ATOM 708 O O . ASN A 1 90 ? -7.229 11.222 13.518 1.00 97.25 90 ASN A O 1
ATOM 712 N N . ALA A 1 91 ? -8.142 13.220 13.925 1.00 98.19 91 ALA A N 1
ATOM 713 C CA . ALA A 1 91 ? -9.372 12.666 14.487 1.00 98.19 91 ALA A CA 1
ATOM 714 C C . ALA A 1 91 ? -10.224 11.959 13.423 1.00 98.19 91 ALA A C 1
ATOM 716 O O . ALA A 1 91 ? -10.676 10.841 13.665 1.00 98.19 91 ALA A O 1
ATOM 717 N N . ASP A 1 92 ? -10.387 12.573 12.249 1.00 98.56 92 ASP A N 1
ATOM 718 C CA . ASP A 1 92 ? -11.136 11.970 11.146 1.00 98.56 92 ASP A CA 1
ATOM 719 C C . ASP A 1 92 ? -10.384 10.781 10.552 1.00 98.56 92 ASP A C 1
ATOM 721 O O . ASP A 1 92 ? -10.996 9.751 10.284 1.00 98.56 92 ASP A O 1
ATOM 725 N N . VAL A 1 93 ? -9.059 10.885 10.392 1.00 98.69 93 VAL A N 1
ATOM 726 C CA . VAL A 1 93 ? -8.231 9.767 9.912 1.00 98.69 93 VAL A CA 1
ATOM 727 C C . VAL A 1 93 ? -8.359 8.563 10.844 1.00 98.69 93 VAL A C 1
ATOM 729 O O . VAL A 1 93 ? -8.638 7.468 10.365 1.00 98.69 93 VAL A O 1
ATOM 732 N N . ARG A 1 94 ? -8.252 8.758 12.169 1.00 98.50 94 ARG A N 1
ATOM 733 C CA . ARG A 1 94 ? -8.478 7.682 13.149 1.00 98.50 94 ARG A CA 1
ATOM 734 C C . ARG A 1 94 ? -9.867 7.069 13.021 1.00 98.50 94 ARG A C 1
ATOM 736 O O . ARG A 1 94 ? -9.979 5.854 12.936 1.00 98.50 94 ARG A O 1
ATOM 743 N N . ALA A 1 95 ? -10.912 7.894 12.953 1.00 98.81 95 ALA A N 1
ATOM 744 C CA . ALA A 1 95 ? -12.280 7.397 12.842 1.00 98.81 95 ALA A CA 1
ATOM 745 C C . ALA A 1 95 ? -12.506 6.576 11.557 1.00 98.81 95 ALA A C 1
ATOM 747 O O . ALA A 1 95 ? -13.205 5.563 11.589 1.00 98.81 95 ALA A O 1
ATOM 748 N N . LYS A 1 96 ? -11.882 6.974 10.439 1.00 98.88 96 LYS A N 1
ATOM 749 C CA . LYS A 1 96 ? -11.916 6.231 9.170 1.00 98.88 96 LYS A CA 1
ATOM 750 C C . LYS A 1 96 ? -11.248 4.863 9.299 1.00 98.88 96 LYS A C 1
ATOM 752 O O . LYS A 1 96 ? -11.887 3.862 8.988 1.00 98.88 96 LYS A O 1
ATOM 757 N N . ILE A 1 97 ? -10.005 4.813 9.783 1.00 98.75 97 ILE A N 1
ATOM 758 C CA . ILE A 1 97 ? -9.245 3.555 9.860 1.00 98.75 97 ILE A CA 1
ATOM 759 C C . ILE A 1 97 ? -9.795 2.612 10.937 1.00 98.75 97 ILE A C 1
ATOM 761 O O . ILE A 1 97 ? -9.861 1.412 10.704 1.00 98.75 97 ILE A O 1
ATOM 765 N N . GLU A 1 98 ? -10.255 3.129 12.082 1.00 98.81 98 GLU A N 1
ATOM 766 C CA . GLU A 1 98 ? -10.863 2.315 13.143 1.00 98.81 98 GLU A CA 1
ATOM 767 C C . GLU A 1 98 ? -12.205 1.730 12.690 1.00 98.81 98 GLU A C 1
ATOM 769 O O . GLU A 1 98 ? -12.479 0.553 12.921 1.00 98.81 98 GLU A O 1
ATOM 774 N N . GLY A 1 99 ? -13.036 2.520 12.002 1.00 98.88 99 GLY A N 1
ATOM 775 C CA . GLY A 1 99 ? -14.298 2.019 11.467 1.00 98.88 99 GLY A CA 1
ATOM 776 C C . GLY A 1 99 ? -14.096 1.029 10.316 1.00 98.88 99 GLY A C 1
ATOM 777 O O . GLY A 1 99 ? -14.793 0.018 10.262 1.00 98.88 99 GLY A O 1
ATOM 778 N N . ALA A 1 100 ? -13.128 1.267 9.426 1.00 98.88 100 ALA A N 1
ATOM 779 C CA . ALA A 1 100 ? -12.797 0.334 8.350 1.00 98.88 100 ALA A CA 1
ATOM 780 C C . ALA A 1 100 ? -12.225 -0.988 8.885 1.00 98.88 100 ALA A C 1
ATOM 782 O O . ALA A 1 100 ? -12.632 -2.056 8.427 1.00 98.88 100 ALA A O 1
ATOM 783 N N . TYR A 1 101 ? -11.358 -0.918 9.902 1.00 98.88 101 TYR A N 1
ATOM 784 C CA . TYR A 1 101 ? -10.887 -2.080 10.657 1.00 98.88 101 TYR A CA 1
ATOM 785 C C . TYR A 1 101 ? -12.061 -2.873 11.241 1.00 98.88 101 TYR A C 1
ATOM 787 O O . TYR A 1 101 ? -12.194 -4.061 10.964 1.00 98.88 101 TYR A O 1
ATOM 795 N N . ALA A 1 102 ? -12.967 -2.212 11.969 1.00 98.81 102 ALA A N 1
ATOM 796 C CA . ALA A 1 102 ? -14.119 -2.868 12.585 1.00 98.81 102 ALA A CA 1
ATOM 797 C C . ALA A 1 102 ? -15.052 -3.540 11.558 1.00 98.81 102 ALA A C 1
ATOM 799 O O . ALA A 1 102 ? -15.537 -4.642 11.803 1.00 98.81 102 ALA A O 1
ATOM 800 N N . LEU A 1 103 ? -15.284 -2.909 10.398 1.00 98.81 103 LEU A N 1
ATOM 801 C CA . LEU A 1 103 ? -16.087 -3.486 9.311 1.00 98.81 103 LEU A CA 1
ATOM 802 C C . LEU A 1 103 ? -15.462 -4.763 8.727 1.00 98.81 103 LEU A C 1
ATOM 804 O O . LEU A 1 103 ? -16.190 -5.692 8.373 1.00 98.81 103 LEU A O 1
ATOM 808 N N . ALA A 1 104 ? -14.133 -4.811 8.611 1.00 98.56 104 ALA A N 1
ATOM 809 C CA . ALA A 1 104 ? -13.415 -5.994 8.144 1.00 98.56 104 ALA A CA 1
ATOM 810 C C . ALA A 1 104 ? -13.394 -7.108 9.2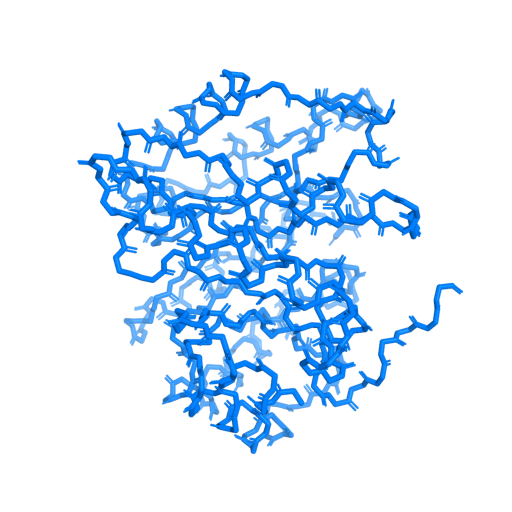08 1.00 98.56 104 ALA A C 1
ATOM 812 O O . ALA A 1 104 ? -13.710 -8.260 8.894 1.00 98.56 104 ALA A O 1
ATOM 813 N N . GLU A 1 105 ? -13.111 -6.761 10.466 1.00 97.75 105 GLU A N 1
ATOM 814 C CA . GLU A 1 105 ? -13.061 -7.701 11.593 1.00 97.75 105 GLU A CA 1
ATOM 815 C C . GLU A 1 105 ? -14.417 -8.360 11.878 1.00 97.75 105 GLU A C 1
ATOM 817 O O . GLU A 1 105 ? -14.468 -9.567 12.118 1.00 97.75 105 GLU A O 1
ATOM 822 N N . ASP A 1 106 ? -15.531 -7.620 11.785 1.00 97.94 106 ASP A N 1
ATOM 823 C CA . ASP A 1 106 ? -16.893 -8.164 11.966 1.00 97.94 106 ASP A CA 1
ATOM 824 C C . ASP A 1 106 ? -17.205 -9.304 10.976 1.00 97.94 106 ASP A C 1
ATOM 826 O O . ASP A 1 106 ? -17.995 -10.208 11.257 1.00 97.94 106 ASP A O 1
ATOM 830 N N . LYS A 1 107 ? -16.524 -9.307 9.825 1.00 97.94 107 LYS A N 1
ATOM 831 C CA . LYS A 1 107 ? -16.627 -10.342 8.788 1.00 97.94 107 LYS A CA 1
ATOM 832 C C . LYS A 1 107 ? -15.471 -11.349 8.816 1.00 97.94 107 LYS A C 1
ATOM 834 O O . LYS A 1 107 ? -15.453 -12.255 7.983 1.00 97.94 107 LYS A O 1
ATOM 839 N N . GLY A 1 108 ? -14.535 -11.223 9.758 1.00 97.94 108 GLY A N 1
ATOM 840 C CA . GLY A 1 108 ? -13.353 -12.079 9.876 1.00 97.94 108 GLY A CA 1
ATOM 841 C C . GLY A 1 108 ? -12.404 -11.979 8.679 1.00 97.94 108 GLY A C 1
ATOM 842 O O . GLY A 1 108 ? -11.830 -12.991 8.272 1.00 97.94 108 GLY A O 1
ATOM 843 N N . LEU A 1 109 ? -12.303 -10.795 8.070 1.00 98.25 109 LEU A N 1
ATOM 844 C CA . LEU A 1 109 ? -11.458 -10.539 6.904 1.00 98.25 109 LEU A CA 1
ATOM 845 C C . LEU A 1 109 ? -10.058 -10.096 7.326 1.00 98.25 109 LEU A C 1
ATOM 847 O O . LEU A 1 109 ? -9.897 -9.381 8.305 1.00 98.25 109 LEU A O 1
ATOM 851 N N . THR A 1 110 ? -9.052 -10.472 6.541 1.00 98.31 110 THR A N 1
ATOM 852 C CA . THR A 1 110 ? -7.657 -10.106 6.805 1.00 98.31 110 THR A CA 1
ATOM 853 C C . THR A 1 110 ? -7.405 -8.622 6.547 1.00 98.31 110 THR A C 1
ATOM 855 O O . THR A 1 110 ? -7.724 -8.117 5.466 1.00 98.31 110 THR A O 1
ATOM 858 N N . THR A 1 111 ? -6.781 -7.938 7.506 1.00 98.50 111 THR A N 1
ATOM 859 C CA . THR A 1 111 ? -6.570 -6.481 7.475 1.00 98.50 111 THR A CA 1
ATOM 860 C C . THR A 1 111 ? -5.108 -6.079 7.281 1.00 98.50 111 THR A C 1
ATOM 862 O O . THR A 1 111 ? -4.178 -6.718 7.775 1.00 98.50 111 THR A O 1
ATOM 865 N N . ALA A 1 112 ? -4.894 -4.977 6.568 1.00 98.31 112 ALA A N 1
ATOM 866 C CA . ALA A 1 112 ? -3.607 -4.313 6.423 1.00 98.31 112 ALA A CA 1
ATOM 867 C C . ALA A 1 112 ? -3.744 -2.811 6.682 1.00 98.31 112 ALA A C 1
ATOM 869 O O . ALA A 1 112 ? -4.758 -2.208 6.345 1.00 98.31 112 ALA A O 1
ATOM 870 N N . ILE A 1 113 ? -2.707 -2.184 7.227 1.00 98.69 113 ILE A N 1
ATOM 871 C CA . ILE A 1 113 ? -2.581 -0.722 7.258 1.00 98.69 113 ILE A CA 1
ATOM 872 C C . ILE A 1 113 ? -1.232 -0.324 6.673 1.00 98.69 113 ILE A C 1
ATOM 874 O O . ILE A 1 113 ? -0.236 -1.007 6.925 1.00 98.69 113 ILE A O 1
ATOM 878 N N . ASN A 1 114 ? -1.189 0.773 5.921 1.00 98.38 114 ASN A N 1
ATOM 879 C CA . ASN A 1 114 ? 0.048 1.313 5.379 1.00 98.38 114 ASN A CA 1
ATOM 880 C C . ASN A 1 114 ? 0.363 2.693 5.979 1.00 98.38 114 ASN A C 1
ATOM 882 O O . ASN A 1 114 ? -0.496 3.569 6.080 1.00 98.38 114 ASN A O 1
ATOM 886 N N . PHE A 1 115 ? 1.612 2.875 6.397 1.00 98.69 115 PHE A N 1
ATOM 887 C CA . PHE A 1 115 ? 2.160 4.128 6.911 1.00 98.69 115 PHE A CA 1
ATOM 888 C C . PHE A 1 115 ? 3.159 4.719 5.918 1.00 98.69 115 PHE A C 1
ATOM 890 O O . PHE A 1 115 ? 3.709 4.003 5.096 1.00 98.69 115 PHE A O 1
ATOM 897 N N . TYR A 1 116 ? 3.471 6.004 6.038 1.00 97.62 116 TYR A N 1
ATOM 898 C CA . TYR A 1 116 ? 4.524 6.674 5.285 1.00 97.62 116 TYR A CA 1
ATOM 899 C C . TYR A 1 116 ? 5.783 6.849 6.144 1.00 97.62 116 TYR A C 1
ATOM 901 O O . TYR A 1 116 ? 5.774 7.575 7.145 1.00 97.62 116 TYR A O 1
ATOM 909 N N . TYR A 1 117 ? 6.885 6.194 5.763 1.00 97.56 117 TYR A N 1
ATOM 910 C CA . TYR A 1 117 ? 8.162 6.317 6.465 1.00 97.56 117 TYR A CA 1
ATOM 911 C C . TYR A 1 117 ? 8.903 7.597 6.055 1.00 97.56 117 TYR A C 1
ATOM 913 O O . TYR A 1 117 ? 9.542 7.667 5.008 1.00 97.56 117 TYR A O 1
ATOM 921 N N . ASN A 1 118 ? 8.881 8.600 6.932 1.00 95.38 118 ASN A N 1
ATOM 922 C CA . ASN A 1 118 ? 9.311 9.970 6.636 1.00 95.38 118 ASN A CA 1
ATOM 923 C C . ASN A 1 118 ? 10.438 10.499 7.545 1.00 95.38 118 ASN A C 1
ATOM 925 O O . ASN A 1 118 ? 10.644 11.708 7.655 1.00 95.38 118 ASN A O 1
ATOM 929 N N . ALA A 1 119 ? 11.213 9.619 8.187 1.00 92.44 119 ALA A N 1
ATOM 930 C CA . ALA A 1 119 ? 12.179 10.000 9.228 1.00 92.44 119 ALA A CA 1
ATOM 931 C C . ALA A 1 119 ? 13.237 11.048 8.805 1.00 92.44 119 ALA A C 1
ATOM 933 O O . ALA A 1 119 ? 13.744 11.786 9.647 1.00 92.44 119 ALA A O 1
ATOM 934 N N . ALA A 1 120 ? 13.605 11.128 7.519 1.00 89.75 120 ALA A N 1
ATOM 935 C CA . ALA A 1 120 ? 14.576 12.112 7.020 1.00 89.75 120 ALA A CA 1
ATOM 936 C C . ALA A 1 120 ? 13.964 13.478 6.646 1.00 89.75 120 ALA A C 1
ATOM 938 O O . ALA A 1 120 ? 14.710 14.449 6.445 1.00 89.75 120 ALA A O 1
ATOM 939 N N . CYS A 1 121 ? 12.637 13.570 6.547 1.00 87.94 121 CYS A N 1
ATOM 940 C CA . CYS A 1 121 ? 11.924 14.752 6.067 1.00 87.94 121 CYS A CA 1
ATOM 941 C C . CYS A 1 121 ? 10.723 15.173 6.936 1.00 87.94 121 CYS A C 1
ATOM 943 O O . CYS A 1 121 ? 10.038 16.123 6.588 1.00 87.94 121 CYS A O 1
ATOM 945 N N . SER A 1 122 ? 10.530 14.568 8.111 1.00 87.81 122 SER A N 1
ATOM 946 C CA . SER A 1 122 ? 9.456 14.910 9.057 1.00 87.81 122 SER A CA 1
ATOM 947 C C . SER A 1 122 ? 9.727 16.137 9.939 1.00 87.81 122 SER A C 1
ATOM 949 O O . SER A 1 122 ? 8.932 16.433 10.823 1.00 87.81 122 SER A O 1
ATOM 951 N N . SER A 1 123 ? 10.831 16.870 9.739 1.00 80.75 123 SER A N 1
ATOM 952 C CA . SER A 1 123 ? 11.184 18.017 10.598 1.00 80.75 123 SER A CA 1
ATOM 953 C C . SER A 1 123 ? 10.135 19.125 10.608 1.00 80.75 123 SER A C 1
ATOM 955 O O . SER A 1 123 ? 10.026 19.840 11.602 1.00 80.75 123 SER A O 1
ATOM 957 N N . ASP A 1 124 ? 9.392 19.257 9.511 1.00 80.50 124 ASP A N 1
ATOM 958 C CA . ASP A 1 124 ? 8.422 20.333 9.310 1.00 80.50 124 ASP A CA 1
ATOM 959 C C . ASP A 1 124 ? 7.018 19.946 9.820 1.00 80.50 124 ASP A C 1
ATOM 961 O O . ASP A 1 124 ? 6.225 20.836 10.116 1.00 80.50 124 ASP A O 1
ATOM 965 N N . SER A 1 125 ? 6.772 18.642 10.022 1.00 87.69 125 SER A N 1
ATOM 966 C CA . SER A 1 125 ? 5.529 18.054 10.556 1.00 87.69 125 SER A CA 1
ATOM 967 C C . SER A 1 125 ? 5.860 16.892 11.525 1.00 87.69 125 SER A C 1
ATOM 969 O O . SER A 1 125 ? 5.579 15.727 11.225 1.00 87.69 125 SER A O 1
ATOM 971 N N . PRO A 1 126 ? 6.531 17.143 12.669 1.00 92.25 126 PRO A N 1
ATOM 972 C CA . PRO A 1 126 ? 7.066 16.086 13.540 1.00 92.25 126 PRO A CA 1
ATOM 973 C C . PRO A 1 126 ? 5.993 15.181 14.162 1.00 92.25 126 PRO A C 1
ATOM 975 O O . PRO A 1 126 ? 6.255 14.013 14.436 1.00 92.25 126 PRO A O 1
ATOM 978 N N . GLU A 1 127 ? 4.775 15.678 14.360 1.00 94.50 127 GLU A N 1
ATOM 979 C CA . GLU A 1 127 ? 3.617 14.900 14.811 1.00 94.50 127 GLU A CA 1
ATOM 980 C C . GLU A 1 127 ? 3.122 13.876 13.774 1.00 94.50 127 GLU A C 1
ATOM 982 O O . GLU A 1 127 ? 2.419 12.931 14.135 1.00 94.50 127 GLU A O 1
ATOM 987 N N . HIS A 1 128 ? 3.524 14.049 12.513 1.00 96.12 128 HIS A N 1
ATOM 988 C CA . HIS A 1 128 ? 3.271 13.154 11.384 1.00 96.12 128 HIS A CA 1
ATOM 989 C C . HIS A 1 128 ? 4.466 12.233 11.079 1.00 96.12 128 HIS A C 1
ATOM 991 O O . HIS A 1 128 ? 4.418 11.430 10.143 1.00 96.12 128 HIS A O 1
ATOM 997 N N . GLU A 1 129 ? 5.548 12.298 11.867 1.00 97.50 129 GLU A N 1
ATOM 998 C CA . GLU A 1 129 ? 6.606 11.287 11.820 1.00 97.50 129 GLU A CA 1
ATOM 999 C C . GLU A 1 129 ? 6.013 9.912 12.148 1.00 97.50 129 GLU A C 1
ATOM 1001 O O . GLU A 1 129 ? 5.297 9.775 13.138 1.00 97.50 129 GLU A O 1
ATOM 1006 N N . MET A 1 130 ? 6.299 8.902 11.320 1.00 98.25 130 MET A N 1
ATOM 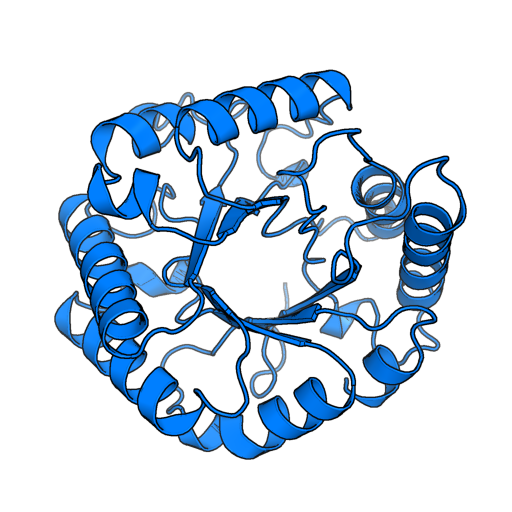1007 C CA . MET A 1 130 ? 5.635 7.593 11.357 1.00 98.25 130 MET A CA 1
ATOM 1008 C C . MET A 1 130 ? 5.453 7.025 12.771 1.00 98.25 130 MET A C 1
ATOM 1010 O O . MET A 1 130 ? 4.335 6.692 13.166 1.00 98.25 130 MET A O 1
ATOM 1014 N N . PHE A 1 131 ? 6.529 6.910 13.553 1.00 98.56 131 PHE A N 1
ATOM 1015 C CA . PHE A 1 131 ? 6.429 6.307 14.880 1.00 98.56 131 PHE A CA 1
ATOM 1016 C C . PHE A 1 131 ? 5.721 7.212 15.887 1.00 98.56 131 PHE A C 1
ATOM 1018 O O . PHE A 1 131 ? 4.910 6.726 16.676 1.00 98.56 131 PHE A O 1
ATOM 1025 N N . THR A 1 132 ? 5.986 8.514 15.832 1.00 98.25 132 THR A N 1
ATOM 1026 C CA . THR A 1 132 ? 5.305 9.522 16.650 1.00 98.25 132 THR A CA 1
ATOM 1027 C C . THR A 1 132 ? 3.800 9.489 16.402 1.00 98.25 132 THR A C 1
ATOM 1029 O O . THR A 1 132 ? 3.009 9.490 17.347 1.00 98.25 132 THR A O 1
ATOM 1032 N N . TRP A 1 133 ? 3.386 9.397 15.141 1.00 98.56 133 TRP A N 1
ATOM 1033 C CA . TRP A 1 133 ? 1.984 9.333 14.765 1.00 98.56 133 TRP A CA 1
ATOM 1034 C C . TRP A 1 133 ? 1.342 8.017 15.222 1.00 98.56 133 TRP A C 1
ATOM 1036 O O . TRP A 1 133 ? 0.269 8.048 15.825 1.00 98.56 133 TRP A O 1
ATOM 1046 N N . ILE A 1 134 ? 2.012 6.872 15.026 1.00 98.62 134 ILE A N 1
ATOM 1047 C CA . ILE A 1 134 ? 1.542 5.550 15.483 1.00 98.62 134 ILE A CA 1
ATOM 1048 C C . ILE A 1 134 ? 1.307 5.522 17.000 1.00 98.62 134 ILE A C 1
ATOM 1050 O O . ILE A 1 134 ? 0.305 4.974 17.477 1.00 98.62 134 ILE A O 1
ATOM 1054 N N . GLU A 1 135 ? 2.231 6.090 17.775 1.00 97.69 135 GLU A N 1
ATOM 1055 C CA . GLU A 1 135 ? 2.152 6.114 19.237 1.00 97.69 135 GLU A CA 1
ATOM 1056 C C . GLU A 1 135 ? 0.913 6.879 19.723 1.00 97.69 135 GLU A C 1
ATOM 1058 O O . GLU A 1 135 ? 0.229 6.399 20.629 1.00 97.69 135 GLU A O 1
ATOM 1063 N N . HIS A 1 136 ? 0.575 7.996 19.072 1.00 97.81 136 HIS A N 1
ATOM 1064 C CA . HIS A 1 136 ? -0.550 8.850 19.458 1.00 97.81 136 HIS A CA 1
ATOM 1065 C C . HIS A 1 136 ? -1.900 8.445 18.862 1.00 97.81 136 HIS A C 1
ATOM 1067 O O . HIS A 1 136 ? -2.930 8.762 19.459 1.00 97.81 136 HIS A O 1
ATOM 1073 N N . ASN A 1 137 ? -1.917 7.803 17.688 1.00 98.50 137 ASN A N 1
ATOM 1074 C CA . ASN A 1 137 ? -3.144 7.685 16.900 1.00 98.50 137 ASN A CA 1
ATOM 1075 C C . ASN A 1 137 ? -3.663 6.264 16.701 1.00 98.50 137 ASN A C 1
ATOM 1077 O O . ASN A 1 137 ? -4.852 6.111 16.449 1.00 98.50 137 ASN A O 1
ATOM 1081 N N . ILE A 1 138 ? -2.833 5.228 16.829 1.00 98.50 138 ILE A N 1
ATOM 1082 C CA . ILE A 1 138 ? -3.323 3.854 16.674 1.00 98.50 138 ILE A CA 1
ATOM 1083 C C . ILE A 1 138 ? -3.759 3.294 18.031 1.00 98.50 138 ILE A C 1
ATOM 1085 O O . ILE A 1 138 ? -2.973 3.264 18.990 1.00 98.50 138 ILE A O 1
ATOM 1089 N N . SER A 1 139 ? -5.004 2.819 18.097 1.00 98.19 139 SER A N 1
ATOM 1090 C CA . SER A 1 139 ? -5.581 2.189 19.284 1.00 98.19 139 SER A CA 1
ATOM 1091 C C . SER A 1 139 ? -4.844 0.900 19.674 1.00 98.19 139 SER A C 1
ATOM 1093 O O . SER A 1 139 ? -4.175 0.255 18.864 1.00 98.19 139 SER A O 1
ATOM 1095 N N . GLN A 1 140 ? -4.953 0.498 20.945 1.00 98.19 140 GLN A N 1
ATOM 1096 C CA . GLN A 1 140 ? -4.339 -0.754 21.406 1.00 98.19 140 GLN A CA 1
ATOM 1097 C C . GLN A 1 140 ? -4.983 -1.989 20.760 1.00 98.19 140 GLN A C 1
ATOM 1099 O O . GLN A 1 140 ? -4.317 -3.007 20.587 1.00 98.19 140 GLN A O 1
ATOM 1104 N N . GLU A 1 141 ? -6.265 -1.891 20.410 1.00 98.12 141 GLU A N 1
ATOM 1105 C CA . GLU A 1 141 ? -7.005 -2.934 19.704 1.00 98.12 141 GLU A CA 1
ATOM 1106 C C . GLU A 1 141 ? -6.392 -3.190 18.327 1.00 98.12 141 GLU A C 1
ATOM 1108 O O . GLU A 1 141 ? -5.900 -4.289 18.087 1.00 98.12 141 GLU A O 1
ATOM 1113 N N . MET A 1 142 ? -6.261 -2.153 17.492 1.00 98.56 142 MET A N 1
ATOM 1114 C CA . MET A 1 142 ? -5.609 -2.277 16.184 1.00 98.56 142 MET A CA 1
ATOM 1115 C C . MET A 1 142 ? -4.144 -2.717 16.305 1.00 98.56 142 MET A C 1
ATOM 1117 O O . MET A 1 142 ? -3.694 -3.566 15.541 1.00 98.56 142 MET A O 1
ATOM 1121 N N . LYS A 1 143 ? -3.394 -2.206 17.298 1.00 98.69 143 LYS A N 1
ATOM 1122 C CA . LYS A 1 143 ? -2.009 -2.652 17.563 1.00 98.69 143 LYS A CA 1
ATOM 1123 C C . LYS A 1 143 ? -1.902 -4.165 17.767 1.00 98.69 143 LYS A C 1
ATOM 1125 O O . LYS A 1 143 ? -0.920 -4.774 17.352 1.00 98.69 143 LYS A O 1
ATOM 1130 N N . ASN A 1 144 ? -2.902 -4.765 18.405 1.00 98.38 144 ASN A N 1
ATOM 1131 C CA . ASN A 1 144 ? -2.914 -6.190 18.712 1.00 98.38 144 ASN A CA 1
ATOM 1132 C C . ASN A 1 144 ? -3.579 -7.045 17.625 1.00 98.38 144 ASN A C 1
ATOM 1134 O O . ASN A 1 144 ? -3.264 -8.232 17.554 1.00 98.38 144 ASN A O 1
ATOM 1138 N N . GLY A 1 145 ? -4.503 -6.473 16.848 1.00 98.00 145 GLY A N 1
ATOM 1139 C CA . GLY A 1 145 ? -5.384 -7.218 15.948 1.00 98.00 145 GLY A CA 1
ATOM 1140 C C . GLY A 1 145 ? -5.075 -7.104 14.454 1.00 98.00 145 GLY A C 1
ATOM 1141 O O . GLY A 1 145 ? -5.470 -7.991 13.713 1.00 98.00 145 GLY A O 1
ATOM 1142 N N . LEU A 1 146 ? -4.335 -6.084 14.001 1.00 98.44 146 LEU A N 1
ATOM 1143 C CA . LEU A 1 146 ? -3.956 -5.970 12.585 1.00 98.44 146 LEU A CA 1
ATOM 1144 C C . LEU A 1 146 ? -3.116 -7.173 12.121 1.00 98.44 146 LEU A C 1
ATOM 1146 O O . LEU A 1 146 ? -2.084 -7.485 12.725 1.00 98.44 146 LEU A O 1
ATOM 1150 N N . ASP A 1 147 ? -3.505 -7.789 11.000 1.00 98.19 147 ASP A N 1
ATOM 1151 C CA . ASP A 1 147 ? -2.765 -8.917 10.418 1.00 98.19 147 ASP A CA 1
ATOM 1152 C C . ASP A 1 147 ? -1.494 -8.461 9.695 1.00 98.19 147 ASP A C 1
ATOM 1154 O O . ASP A 1 147 ? -0.462 -9.137 9.755 1.00 98.19 147 ASP A O 1
ATOM 1158 N N . TYR A 1 148 ? -1.557 -7.311 9.018 1.00 98.06 148 TYR A N 1
ATOM 1159 C CA . TYR A 1 148 ? -0.450 -6.732 8.265 1.00 98.06 148 TYR A CA 1
ATOM 1160 C C . TYR A 1 148 ? -0.237 -5.256 8.611 1.00 98.06 148 TYR A C 1
ATOM 1162 O O . TYR A 1 148 ? -1.171 -4.458 8.678 1.00 98.06 148 TYR A O 1
ATOM 1170 N N . VAL A 1 149 ? 1.026 -4.878 8.789 1.00 98.44 149 VAL A N 1
ATOM 1171 C CA . VAL A 1 149 ? 1.447 -3.487 8.971 1.00 98.44 149 VAL A CA 1
ATOM 1172 C C . VAL A 1 149 ? 2.554 -3.174 7.985 1.00 98.44 149 VAL A C 1
ATOM 1174 O O . VAL A 1 149 ? 3.631 -3.781 8.001 1.00 98.44 149 VAL A O 1
ATOM 1177 N N . PHE A 1 150 ? 2.276 -2.201 7.133 1.00 97.81 150 PHE A N 1
ATOM 1178 C CA . PHE A 1 150 ? 3.115 -1.828 6.021 1.00 97.81 150 PHE A CA 1
ATOM 1179 C C . PHE A 1 150 ? 3.582 -0.377 6.064 1.00 97.81 150 PHE A C 1
ATOM 1181 O O . PHE A 1 150 ? 3.094 0.463 6.816 1.00 97.81 150 PHE A O 1
ATOM 1188 N N . PHE A 1 151 ? 4.649 -0.197 5.300 1.00 97.50 151 PHE A N 1
ATOM 1189 C CA . PHE A 1 151 ? 5.453 0.977 5.021 1.00 97.50 151 PHE A CA 1
ATOM 1190 C C . PHE A 1 151 ? 5.631 1.523 3.599 1.00 97.50 151 PHE A C 1
ATOM 1192 O O . PHE A 1 151 ? 6.420 0.919 2.867 1.00 97.50 151 PHE A O 1
ATOM 1199 N N . SER A 1 152 ? 5.055 2.642 3.190 1.00 96.00 152 SER A N 1
ATOM 1200 C CA . SER A 1 152 ? 5.546 3.368 2.015 1.00 96.00 152 SER A CA 1
ATOM 1201 C C . SER A 1 152 ? 6.910 3.990 2.289 1.00 96.00 152 SER A C 1
ATOM 1203 O O . SER A 1 152 ? 7.139 4.587 3.348 1.00 96.00 152 SER A O 1
ATOM 1205 N N . TYR A 1 153 ? 7.825 3.872 1.327 1.00 95.25 153 TYR A N 1
ATOM 1206 C CA . TYR A 1 153 ? 9.072 4.623 1.340 1.00 95.25 153 TYR A CA 1
ATOM 1207 C C . TYR A 1 153 ? 9.540 5.026 -0.059 1.00 95.25 153 TYR A C 1
ATOM 1209 O O . TYR A 1 153 ? 9.787 4.187 -0.928 1.00 95.25 153 TYR A O 1
ATOM 1217 N N . TYR A 1 154 ? 9.785 6.323 -0.214 1.00 93.19 154 TYR A N 1
ATOM 1218 C CA . TYR A 1 154 ? 10.303 6.933 -1.428 1.00 93.19 154 TYR A CA 1
ATOM 1219 C C . TYR A 1 154 ? 11.591 7.688 -1.091 1.00 93.19 154 TYR A C 1
ATOM 1221 O O . TYR A 1 154 ? 11.593 8.623 -0.288 1.00 93.19 154 TYR A O 1
ATOM 1229 N N . GLU A 1 155 ? 12.720 7.287 -1.690 1.00 93.38 155 GLU A N 1
ATOM 1230 C CA . GLU A 1 155 ? 13.979 8.029 -1.497 1.00 93.38 155 GLU A CA 1
ATOM 1231 C C . GLU A 1 155 ? 13.833 9.470 -2.022 1.00 93.38 155 GLU A C 1
ATOM 1233 O O . GLU A 1 155 ? 14.407 10.395 -1.446 1.00 93.38 155 GLU A O 1
ATOM 1238 N N . ASP A 1 156 ? 13.049 9.652 -3.092 1.00 90.19 156 ASP A N 1
ATOM 1239 C CA . ASP A 1 156 ? 12.834 10.932 -3.774 1.00 90.19 156 ASP A CA 1
ATOM 1240 C C . ASP A 1 156 ? 12.156 11.975 -2.866 1.00 90.19 156 ASP A C 1
ATOM 1242 O O . ASP A 1 156 ? 12.520 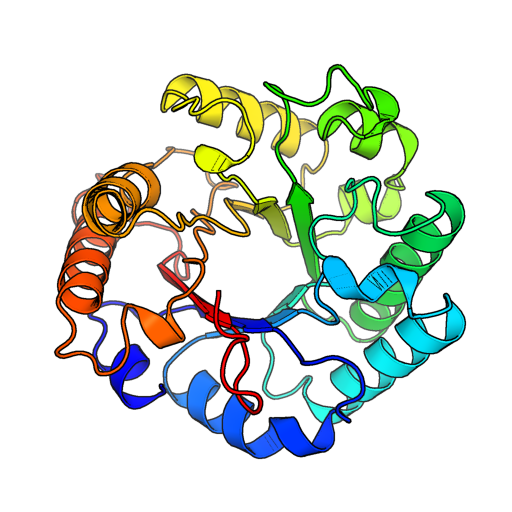13.152 -2.916 1.00 90.19 156 ASP A O 1
ATOM 1246 N N . ASP A 1 157 ? 11.264 11.544 -1.971 1.00 86.88 157 ASP A N 1
ATOM 1247 C CA . ASP A 1 157 ? 10.512 12.442 -1.087 1.00 86.88 157 ASP A CA 1
ATOM 1248 C C . ASP A 1 157 ? 11.363 12.929 0.093 1.00 86.88 157 ASP A C 1
ATOM 1250 O O . ASP A 1 157 ? 11.299 14.082 0.526 1.00 86.88 157 ASP A O 1
ATOM 1254 N N . CYS A 1 158 ? 12.228 12.054 0.607 1.00 80.88 158 CYS A N 1
ATOM 1255 C CA . CYS A 1 158 ? 12.982 12.274 1.835 1.00 80.88 158 CYS A CA 1
ATOM 1256 C C . CYS A 1 158 ? 14.477 12.510 1.556 1.00 80.88 158 CYS A C 1
ATOM 1258 O O . CYS A 1 158 ? 15.350 11.786 2.042 1.00 80.88 158 CYS A O 1
ATOM 1260 N N . LYS A 1 159 ? 14.785 13.582 0.808 1.00 85.31 159 LYS A N 1
ATOM 1261 C CA . LYS A 1 159 ? 16.154 14.100 0.562 1.00 85.31 159 LYS A CA 1
ATOM 1262 C C . LYS A 1 159 ? 17.094 13.124 -0.170 1.00 85.31 159 LYS A C 1
ATOM 1264 O O . LYS A 1 159 ? 18.314 13.248 -0.045 1.00 85.31 159 LYS A O 1
ATOM 1269 N N . GLY A 1 160 ? 16.562 12.163 -0.925 1.00 87.81 160 GLY A N 1
ATOM 1270 C CA . GLY A 1 160 ? 17.365 11.177 -1.655 1.00 87.81 160 GLY A CA 1
ATOM 1271 C C . GLY A 1 160 ? 18.090 10.186 -0.744 1.00 87.81 160 GLY A C 1
ATOM 1272 O O . GLY A 1 160 ? 19.145 9.669 -1.120 1.00 87.81 160 GLY A O 1
ATOM 1273 N N . VAL A 1 161 ? 17.598 9.973 0.481 1.00 91.62 161 VAL A N 1
ATOM 1274 C CA . VAL A 1 161 ? 18.239 9.054 1.427 1.00 91.62 161 VAL A CA 1
ATOM 1275 C C . VAL A 1 161 ? 18.021 7.617 0.959 1.00 91.62 161 VAL A C 1
ATOM 1277 O O . VAL A 1 161 ? 16.915 7.222 0.634 1.00 91.62 161 VAL A O 1
ATOM 1280 N N . ALA A 1 162 ? 19.084 6.819 0.947 1.00 92.56 162 ALA A N 1
ATOM 1281 C CA . ALA A 1 162 ? 19.014 5.380 0.725 1.00 92.56 162 ALA A CA 1
ATOM 1282 C C . ALA A 1 162 ? 19.433 4.672 2.016 1.00 92.56 162 ALA A C 1
ATOM 1284 O O . ALA A 1 162 ? 20.624 4.589 2.329 1.00 92.56 162 ALA A O 1
ATOM 1285 N N . TYR A 1 163 ? 18.463 4.197 2.797 1.00 94.94 163 TYR A N 1
ATOM 1286 C CA . TYR A 1 163 ? 18.752 3.528 4.065 1.00 94.94 163 TYR A CA 1
ATOM 1287 C C . TYR A 1 163 ? 19.380 2.145 3.868 1.00 94.94 163 TYR A C 1
ATOM 1289 O O . TYR A 1 163 ? 19.097 1.422 2.909 1.00 94.94 163 TYR A O 1
ATOM 1297 N N . SER A 1 164 ? 20.243 1.767 4.812 1.00 95.00 164 SER A N 1
ATOM 1298 C CA . SER A 1 164 ? 20.894 0.460 4.818 1.00 95.00 164 SER A CA 1
ATOM 1299 C C . SER A 1 164 ? 19.920 -0.655 5.206 1.00 95.00 164 SER A C 1
ATOM 1301 O O . SER A 1 164 ? 18.873 -0.431 5.812 1.00 95.00 164 SER A O 1
ATOM 1303 N N . ARG A 1 165 ? 20.303 -1.902 4.914 1.00 93.25 165 ARG A N 1
ATOM 1304 C CA . ARG A 1 165 ? 19.575 -3.086 5.385 1.00 93.25 165 ARG A CA 1
ATOM 1305 C C . ARG A 1 165 ? 19.421 -3.097 6.914 1.00 93.25 165 ARG A C 1
ATOM 1307 O O . ARG A 1 165 ? 18.356 -3.459 7.401 1.00 93.25 165 ARG A O 1
ATOM 1314 N N . ASP A 1 166 ? 20.465 -2.725 7.652 1.00 95.69 166 ASP A N 1
ATOM 1315 C CA . ASP A 1 166 ? 20.450 -2.755 9.120 1.00 95.69 166 ASP A CA 1
ATOM 1316 C C . ASP A 1 166 ? 19.506 -1.696 9.693 1.00 95.69 166 ASP A C 1
ATOM 1318 O O . ASP A 1 166 ? 18.746 -1.995 10.610 1.00 95.69 166 ASP A O 1
ATOM 1322 N N . HIS A 1 167 ? 19.447 -0.515 9.068 1.00 96.94 167 HIS A N 1
ATOM 1323 C CA . HIS A 1 167 ? 18.451 0.506 9.394 1.00 96.94 167 HIS A CA 1
ATOM 1324 C C . HIS A 1 167 ? 17.025 -0.039 9.245 1.00 96.94 167 HIS A C 1
ATOM 1326 O O . HIS A 1 167 ? 16.214 0.058 10.163 1.00 96.94 167 HIS A O 1
ATOM 1332 N N . TRP A 1 168 ? 16.716 -0.685 8.116 1.00 96.25 168 TRP A N 1
ATOM 1333 C CA . TRP A 1 168 ? 15.402 -1.305 7.925 1.00 96.25 168 TRP A CA 1
ATOM 1334 C C . TRP A 1 168 ? 15.120 -2.409 8.946 1.00 96.25 168 TRP A C 1
ATOM 1336 O O . TRP A 1 168 ? 13.996 -2.518 9.431 1.00 96.25 168 TRP A O 1
ATOM 1346 N N . GLN A 1 169 ? 16.133 -3.194 9.326 1.00 95.94 169 GLN A N 1
ATOM 1347 C CA . GLN A 1 169 ? 15.989 -4.211 10.367 1.00 95.94 169 GLN A CA 1
ATOM 1348 C C . GLN A 1 169 ? 15.569 -3.597 11.712 1.00 95.94 169 GLN A C 1
ATOM 1350 O O . GLN A 1 169 ? 14.726 -4.169 12.405 1.00 95.94 169 GLN A O 1
ATOM 1355 N N . GLU A 1 170 ? 16.130 -2.443 12.077 1.00 98.19 170 GLU A N 1
ATOM 1356 C CA . GLU A 1 170 ? 15.776 -1.706 13.296 1.00 98.19 170 GLU A CA 1
ATOM 1357 C C . GLU A 1 170 ? 14.350 -1.142 13.231 1.00 98.19 170 GLU A C 1
ATOM 1359 O O . GLU A 1 170 ? 13.584 -1.305 14.185 1.00 98.19 170 GLU A O 1
ATOM 1364 N N . VAL A 1 171 ? 13.955 -0.563 12.090 1.00 98.38 171 VAL A N 1
ATOM 1365 C CA . VAL A 1 171 ? 12.586 -0.069 11.855 1.00 98.38 171 VAL A CA 1
ATOM 1366 C C . VAL A 1 171 ? 11.564 -1.199 12.017 1.00 98.38 171 VAL A C 1
ATOM 1368 O O . VAL A 1 171 ? 10.609 -1.060 12.784 1.00 98.38 171 VAL A O 1
ATOM 1371 N N . PHE A 1 172 ? 11.785 -2.351 11.372 1.00 97.88 172 PHE A N 1
ATOM 1372 C CA . PHE A 1 172 ? 10.888 -3.503 11.498 1.00 97.88 172 PHE A CA 1
ATOM 1373 C C . PHE A 1 172 ? 10.881 -4.104 12.908 1.00 97.88 172 PHE A C 1
ATOM 1375 O O . PHE A 1 172 ? 9.829 -4.535 13.375 1.00 97.88 172 PHE A O 1
ATOM 1382 N N . ALA A 1 173 ? 12.009 -4.105 13.624 1.00 98.31 173 ALA A N 1
ATOM 1383 C CA . ALA A 1 173 ? 12.044 -4.556 15.015 1.00 98.31 173 ALA A CA 1
ATOM 1384 C C . ALA A 1 173 ? 11.218 -3.643 15.942 1.00 98.31 173 ALA A C 1
ATOM 1386 O O . ALA A 1 173 ? 10.510 -4.139 16.826 1.00 98.31 173 ALA A O 1
ATOM 1387 N N . ARG A 1 174 ? 11.258 -2.320 15.719 1.00 98.62 174 ARG A N 1
ATOM 1388 C CA . ARG A 1 174 ? 10.417 -1.364 16.453 1.00 98.62 174 ARG A CA 1
ATOM 1389 C C . ARG A 1 174 ? 8.938 -1.560 16.123 1.00 98.62 174 ARG A C 1
ATOM 1391 O O . ARG A 1 174 ? 8.136 -1.655 17.047 1.00 98.62 174 ARG A O 1
ATOM 1398 N N . LEU A 1 175 ? 8.585 -1.705 14.843 1.00 98.69 175 LEU A N 1
ATOM 1399 C CA . LEU A 1 175 ? 7.208 -2.008 14.437 1.00 98.69 175 LEU A CA 1
ATOM 1400 C C . LEU A 1 175 ? 6.705 -3.316 15.053 1.00 98.69 175 LEU A C 1
ATOM 1402 O O . LEU A 1 175 ? 5.608 -3.327 15.589 1.00 98.69 175 LEU A O 1
ATOM 1406 N N . HIS A 1 176 ? 7.513 -4.378 15.086 1.00 98.25 176 HIS A N 1
ATOM 1407 C CA . HIS A 1 176 ? 7.108 -5.644 15.709 1.00 98.25 176 HIS A CA 1
ATOM 1408 C C . HIS A 1 176 ? 6.875 -5.522 17.221 1.00 98.25 176 HIS A C 1
ATOM 1410 O O . HIS A 1 176 ? 6.063 -6.246 17.786 1.00 98.25 176 HIS A O 1
ATOM 1416 N N . THR A 1 177 ? 7.560 -4.591 17.889 1.00 98.50 177 THR A N 1
ATOM 1417 C CA . THR A 1 177 ? 7.300 -4.304 19.309 1.00 98.50 177 THR A CA 1
ATOM 1418 C C . THR A 1 177 ? 5.938 -3.633 19.504 1.00 98.50 177 THR A C 1
ATOM 1420 O O . THR A 1 177 ? 5.261 -3.901 20.492 1.00 98.50 177 THR A O 1
ATOM 1423 N N . ILE A 1 178 ? 5.532 -2.770 18.567 1.00 98.69 178 ILE A N 1
ATOM 1424 C CA . ILE A 1 178 ? 4.252 -2.049 18.610 1.00 98.69 178 ILE A CA 1
ATOM 1425 C C . ILE A 1 178 ? 3.092 -2.945 18.144 1.00 98.69 178 ILE A C 1
ATOM 1427 O O . ILE A 1 178 ? 2.012 -2.891 18.727 1.00 98.69 178 ILE A O 1
ATOM 1431 N N . PHE A 1 179 ? 3.337 -3.774 17.127 1.00 98.62 179 PHE A N 1
ATOM 1432 C CA . PHE A 1 179 ? 2.382 -4.658 16.462 1.00 98.62 179 PHE A CA 1
ATOM 1433 C C . PHE A 1 179 ? 2.852 -6.121 16.561 1.00 98.62 179 PHE A C 1
ATOM 1435 O O . PHE A 1 179 ? 3.375 -6.682 15.592 1.00 98.62 179 PHE A O 1
ATOM 1442 N N . PRO A 1 180 ? 2.723 -6.762 17.737 1.00 97.62 180 PRO A N 1
ATOM 1443 C CA . PRO A 1 180 ? 3.330 -8.071 17.993 1.00 97.62 180 PRO A CA 1
ATOM 1444 C C . PRO A 1 180 ? 2.711 -9.217 17.180 1.00 97.62 180 PRO A C 1
ATOM 1446 O O . PRO A 1 180 ? 3.384 -10.222 16.947 1.00 97.62 180 PRO A O 1
ATOM 1449 N N . GLY A 1 181 ? 1.450 -9.082 16.753 1.00 94.81 181 GLY A N 1
ATOM 1450 C CA . GLY A 1 181 ? 0.747 -10.075 15.932 1.00 94.81 181 GLY A CA 1
ATOM 1451 C C . GLY A 1 181 ? 0.951 -9.908 14.423 1.00 94.81 181 GLY A C 1
ATOM 1452 O O . GLY A 1 181 ? 0.828 -10.886 13.685 1.00 94.81 181 GLY A O 1
ATOM 1453 N N . ALA A 1 182 ? 1.313 -8.704 13.973 1.00 96.94 182 ALA A N 1
ATOM 1454 C CA . ALA A 1 182 ? 1.289 -8.349 12.562 1.00 96.94 182 ALA A CA 1
ATOM 1455 C C . ALA A 1 182 ? 2.475 -8.920 11.768 1.00 96.94 182 ALA A C 1
ATOM 1457 O O . ALA A 1 182 ? 3.615 -9.024 12.243 1.00 96.94 182 ALA A O 1
ATOM 1458 N N . LYS A 1 183 ? 2.214 -9.222 10.497 1.00 95.25 183 LYS A N 1
ATOM 1459 C CA . LYS A 1 183 ? 3.223 -9.369 9.450 1.00 95.25 183 LYS A CA 1
ATOM 1460 C C . LYS A 1 183 ? 3.630 -7.995 8.929 1.00 95.25 183 LYS A C 1
ATOM 1462 O O . LYS A 1 183 ? 2.797 -7.129 8.706 1.00 95.25 183 LYS A O 1
ATOM 1467 N N . LEU A 1 184 ? 4.926 -7.801 8.723 1.00 95.19 184 LEU A N 1
ATOM 1468 C CA . LEU A 1 184 ? 5.531 -6.510 8.439 1.00 95.19 184 LEU A CA 1
ATOM 1469 C C . LEU A 1 184 ? 6.231 -6.503 7.086 1.00 95.19 184 LEU A C 1
ATOM 1471 O O . LEU A 1 184 ? 6.921 -7.460 6.717 1.00 95.19 184 LEU A O 1
ATOM 1475 N N . GLY A 1 185 ? 6.114 -5.392 6.376 1.00 92.44 185 GLY A N 1
ATOM 1476 C CA . GLY A 1 185 ? 6.732 -5.207 5.071 1.00 92.44 185 GLY A CA 1
ATOM 1477 C C . GLY A 1 185 ? 6.651 -3.768 4.580 1.00 92.44 185 GLY A C 1
ATOM 1478 O O . GLY A 1 185 ? 6.171 -2.882 5.279 1.00 92.44 185 GLY A O 1
ATOM 1479 N N . PHE A 1 186 ? 7.144 -3.539 3.373 1.00 92.69 186 PHE A N 1
ATOM 1480 C CA . PHE A 1 186 ? 7.002 -2.270 2.672 1.00 92.69 186 PHE A CA 1
ATOM 1481 C C . PHE A 1 186 ? 5.657 -2.240 1.940 1.00 92.69 186 PHE A C 1
ATOM 1483 O O . PHE A 1 186 ? 5.362 -3.166 1.205 1.00 92.69 186 PHE A O 1
ATOM 1490 N N . GLY A 1 187 ? 4.841 -1.214 2.142 1.00 91.31 187 GLY A N 1
ATOM 1491 C CA . GLY A 1 187 ? 3.537 -1.053 1.495 1.00 91.31 187 GLY A CA 1
ATOM 1492 C C . GLY A 1 187 ? 3.637 -0.424 0.121 1.00 91.31 187 GLY A C 1
ATOM 1493 O O . GLY A 1 187 ? 2.868 -0.791 -0.751 1.00 91.31 187 GLY A O 1
ATOM 1494 N N . GLU A 1 188 ? 4.632 0.434 -0.105 1.00 92.62 188 GLU A N 1
ATOM 1495 C CA . GLU A 1 188 ? 4.940 0.990 -1.421 1.00 92.62 188 GLU A CA 1
ATOM 1496 C C . GLU A 1 188 ? 6.439 1.298 -1.526 1.00 92.62 188 GLU A C 1
ATOM 1498 O O . GLU A 1 188 ? 7.060 1.784 -0.580 1.00 92.62 188 GLU A O 1
ATOM 1503 N N . ILE A 1 189 ? 7.032 0.997 -2.681 1.00 90.94 189 ILE A N 1
ATOM 1504 C CA . ILE A 1 189 ? 8.382 1.424 -3.065 1.00 90.94 189 ILE A CA 1
ATOM 1505 C C . ILE A 1 189 ? 8.334 1.839 -4.532 1.00 90.94 189 ILE A C 1
ATOM 1507 O O . ILE A 1 189 ? 7.850 1.085 -5.380 1.00 90.94 189 ILE A O 1
ATOM 1511 N N . GLY A 1 190 ? 8.914 2.987 -4.860 1.00 91.06 190 GLY A N 1
ATOM 1512 C CA . GLY A 1 190 ? 8.960 3.473 -6.233 1.00 91.06 190 GLY A CA 1
ATOM 1513 C C . GLY A 1 190 ? 9.937 4.623 -6.420 1.00 91.06 190 GLY A C 1
ATOM 1514 O O . GLY A 1 190 ? 10.634 5.037 -5.496 1.00 91.06 190 GLY A O 1
ATOM 1515 N N . THR A 1 191 ? 10.012 5.106 -7.655 1.00 92.06 191 THR A N 1
ATOM 1516 C CA . THR A 1 191 ? 10.720 6.339 -8.016 1.00 92.06 191 THR A CA 1
ATOM 1517 C C . THR A 1 191 ? 10.189 6.861 -9.343 1.00 92.06 191 THR A C 1
ATOM 1519 O O . THR A 1 191 ? 9.874 6.079 -10.250 1.00 92.06 191 THR A O 1
ATOM 1522 N N . THR A 1 192 ? 10.122 8.183 -9.476 1.00 90.06 192 THR A N 1
ATOM 1523 C CA . THR A 1 192 ? 9.813 8.848 -10.752 1.00 90.06 192 THR A CA 1
ATOM 1524 C C . THR A 1 192 ? 11.049 8.934 -11.657 1.00 90.06 192 THR A C 1
ATOM 1526 O O . THR A 1 192 ? 10.929 9.053 -12.879 1.00 90.06 192 THR A O 1
ATOM 1529 N N . ASP A 1 193 ? 12.257 8.772 -11.103 1.00 92.38 193 ASP A N 1
ATOM 1530 C CA . ASP A 1 193 ? 13.501 8.728 -11.867 1.00 92.38 193 ASP A CA 1
ATOM 1531 C C . ASP A 1 193 ? 13.628 7.395 -12.619 1.00 92.38 193 ASP A C 1
ATOM 1533 O O . ASP A 1 193 ? 14.096 6.368 -12.112 1.00 92.38 193 ASP A O 1
ATOM 1537 N N . THR A 1 194 ? 13.235 7.430 -13.893 1.00 92.38 194 THR A N 1
ATOM 1538 C CA . THR A 1 194 ? 13.278 6.276 -14.804 1.00 92.38 194 THR A CA 1
ATOM 1539 C C . THR A 1 194 ? 14.648 5.595 -14.881 1.00 92.38 194 THR A C 1
ATOM 1541 O O . THR A 1 194 ? 14.712 4.390 -15.135 1.00 92.38 194 THR A O 1
ATOM 1544 N N . THR A 1 195 ? 15.745 6.313 -14.614 1.00 94.62 195 THR A N 1
ATOM 1545 C CA . THR A 1 195 ? 17.103 5.753 -14.663 1.00 94.62 195 THR A CA 1
ATOM 1546 C C . THR A 1 195 ? 17.443 4.904 -13.436 1.00 94.62 195 THR A C 1
ATOM 1548 O O . THR A 1 195 ? 18.322 4.041 -13.507 1.00 94.62 195 THR A O 1
ATOM 1551 N N . LYS A 1 196 ? 16.722 5.093 -12.322 1.00 94.88 196 LYS A N 1
ATOM 1552 C CA . LYS A 1 196 ? 16.956 4.400 -11.047 1.00 94.88 196 LYS A CA 1
ATOM 1553 C C . LYS A 1 196 ? 16.047 3.198 -10.816 1.00 94.88 196 LYS A C 1
ATOM 1555 O O . LYS A 1 196 ? 16.416 2.329 -10.024 1.00 94.88 196 LYS A O 1
ATOM 1560 N N . LYS A 1 197 ? 14.917 3.090 -11.527 1.00 94.50 197 LYS A N 1
ATOM 1561 C CA . LYS A 1 197 ? 13.895 2.043 -11.314 1.00 94.50 197 LYS A CA 1
ATOM 1562 C C . LYS A 1 197 ? 14.473 0.627 -11.196 1.00 94.50 197 LYS A C 1
ATOM 1564 O O . LYS A 1 197 ? 14.197 -0.085 -10.235 1.00 94.50 197 LYS A O 1
ATOM 1569 N N . ALA A 1 198 ? 15.351 0.238 -12.123 1.00 95.69 198 ALA A N 1
ATOM 1570 C CA . ALA A 1 198 ? 15.998 -1.077 -12.102 1.00 95.69 198 ALA A CA 1
ATOM 1571 C C . ALA A 1 198 ? 16.8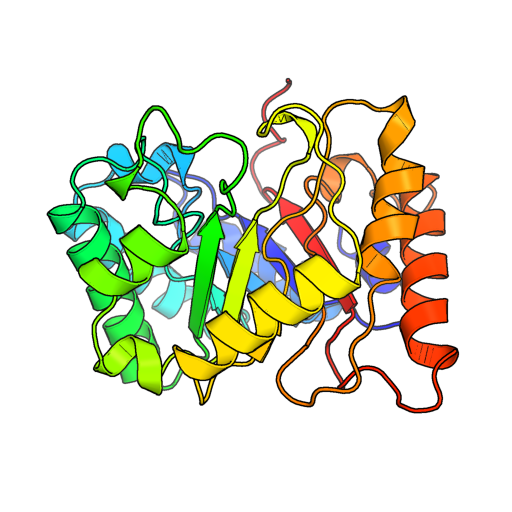50 -1.309 -10.840 1.00 95.69 198 ALA A C 1
ATOM 1573 O O . ALA A 1 198 ? 16.803 -2.388 -10.247 1.00 95.69 198 ALA A O 1
ATOM 1574 N N . ALA A 1 199 ? 17.620 -0.299 -10.427 1.00 95.25 199 ALA A N 1
ATOM 1575 C CA . ALA A 1 199 ? 18.466 -0.373 -9.242 1.00 95.25 199 ALA A CA 1
ATOM 1576 C C . ALA A 1 199 ? 17.636 -0.395 -7.949 1.00 95.25 199 ALA A C 1
ATOM 1578 O O . ALA A 1 199 ? 18.020 -1.080 -7.004 1.00 95.25 199 ALA A O 1
ATOM 1579 N N . TYR A 1 200 ? 16.495 0.302 -7.912 1.00 93.44 200 TYR A N 1
ATOM 1580 C CA . TYR A 1 200 ? 15.574 0.285 -6.771 1.00 93.44 200 TYR A CA 1
ATOM 1581 C C . TYR A 1 200 ? 14.938 -1.087 -6.606 1.00 93.44 200 TYR A C 1
ATOM 1583 O O . TYR A 1 200 ? 15.035 -1.663 -5.525 1.00 93.44 200 TYR A O 1
ATOM 1591 N N . ILE A 1 201 ? 14.393 -1.662 -7.685 1.00 91.25 201 ILE A N 1
ATOM 1592 C CA . ILE A 1 201 ? 13.850 -3.025 -7.657 1.00 91.25 201 ILE A CA 1
ATOM 1593 C C . ILE A 1 201 ? 14.897 -3.994 -7.098 1.00 91.25 201 ILE A C 1
ATOM 1595 O O . ILE A 1 201 ? 14.628 -4.717 -6.143 1.00 91.25 201 ILE A O 1
ATOM 1599 N N . GLN A 1 202 ? 16.121 -3.967 -7.632 1.00 92.06 202 GLN A N 1
ATOM 1600 C CA . GLN A 1 202 ? 17.194 -4.850 -7.170 1.00 92.06 202 GLN A CA 1
ATOM 1601 C C . GLN A 1 202 ? 17.567 -4.623 -5.703 1.00 92.06 202 GLN A C 1
ATOM 1603 O O . GLN A 1 202 ? 17.809 -5.593 -4.986 1.00 92.06 202 GLN A O 1
ATOM 1608 N N . ARG A 1 203 ? 17.628 -3.366 -5.254 1.00 91.19 203 ARG A N 1
ATOM 1609 C CA . ARG A 1 203 ? 17.996 -3.003 -3.883 1.00 91.19 203 ARG A CA 1
ATOM 1610 C C . ARG A 1 203 ? 16.946 -3.472 -2.886 1.00 91.19 203 ARG A C 1
ATOM 1612 O O . ARG A 1 203 ? 17.292 -4.202 -1.964 1.00 91.19 203 ARG A O 1
ATOM 1619 N N . TYR A 1 204 ? 15.695 -3.064 -3.078 1.00 90.06 204 TYR A N 1
ATOM 1620 C CA . TYR A 1 204 ? 14.635 -3.286 -2.102 1.00 90.06 204 TYR A CA 1
ATOM 1621 C C . TYR A 1 204 ? 14.172 -4.738 -2.093 1.00 90.06 204 TYR A C 1
ATOM 1623 O O . TYR A 1 204 ? 14.248 -5.375 -1.050 1.00 90.06 204 TYR A O 1
ATOM 1631 N N . TYR A 1 205 ? 13.846 -5.325 -3.247 1.00 87.38 205 TYR A N 1
ATOM 1632 C CA . TYR A 1 205 ? 13.358 -6.710 -3.303 1.00 87.38 205 TYR A CA 1
ATOM 1633 C C . TYR A 1 205 ? 14.419 -7.771 -2.963 1.00 87.38 205 TYR A C 1
ATOM 1635 O O . TYR A 1 205 ? 14.090 -8.950 -2.852 1.00 87.38 205 TYR A O 1
ATOM 1643 N N . SER A 1 206 ? 15.688 -7.383 -2.784 1.00 86.25 206 SER A N 1
ATOM 1644 C CA . SER A 1 206 ? 16.734 -8.272 -2.254 1.00 86.25 206 SER A CA 1
ATOM 1645 C C . SER A 1 206 ? 16.894 -8.188 -0.731 1.00 86.25 206 SER A C 1
ATOM 1647 O O . SER A 1 206 ? 17.701 -8.930 -0.167 1.00 86.25 206 SER A O 1
ATOM 1649 N N . ILE A 1 207 ? 16.188 -7.282 -0.045 1.00 86.31 207 ILE A N 1
ATOM 1650 C CA . ILE A 1 207 ? 16.249 -7.171 1.414 1.00 86.31 207 ILE A CA 1
ATOM 1651 C C . ILE A 1 207 ? 15.505 -8.358 2.026 1.00 86.31 207 ILE A C 1
ATOM 1653 O O . ILE A 1 207 ? 14.305 -8.536 1.846 1.00 86.31 207 ILE A O 1
ATOM 1657 N N . THR A 1 208 ? 16.235 -9.162 2.795 1.00 81.31 208 THR A N 1
ATOM 1658 C CA . THR A 1 208 ? 15.684 -10.289 3.551 1.00 81.31 208 THR A CA 1
ATOM 1659 C C . THR A 1 208 ? 16.140 -10.227 5.004 1.00 81.31 208 THR A C 1
ATOM 1661 O O . THR A 1 208 ? 17.326 -9.998 5.287 1.00 81.31 208 THR A O 1
ATOM 1664 N N . PHE A 1 209 ? 15.227 -10.511 5.929 1.00 83.12 209 PHE A N 1
ATOM 1665 C CA . PHE A 1 209 ? 15.513 -10.686 7.352 1.00 83.12 209 PHE A CA 1
ATOM 1666 C C . PHE A 1 209 ? 15.152 -12.106 7.780 1.00 83.12 209 PHE A C 1
ATOM 1668 O O . PHE A 1 209 ? 14.114 -12.624 7.381 1.00 83.12 209 PHE A O 1
ATOM 1675 N N . ASP A 1 210 ? 15.978 -12.717 8.628 1.00 85.06 210 ASP A N 1
ATOM 1676 C CA . ASP A 1 210 ? 15.648 -13.990 9.279 1.00 85.06 210 ASP A CA 1
ATOM 1677 C C . ASP A 1 210 ? 14.695 -13.732 10.461 1.00 85.06 210 ASP A C 1
ATOM 1679 O O . ASP A 1 210 ? 15.086 -13.747 11.634 1.00 85.06 210 ASP A O 1
ATOM 1683 N N . LYS A 1 211 ? 13.463 -13.322 10.131 1.00 85.19 211 LYS A N 1
ATOM 1684 C CA . LYS A 1 211 ? 12.404 -12.924 11.069 1.00 85.19 211 LYS A CA 1
ATOM 1685 C C . LYS A 1 211 ? 11.044 -13.367 10.540 1.00 85.19 211 LYS A C 1
ATOM 1687 O O . LYS A 1 211 ? 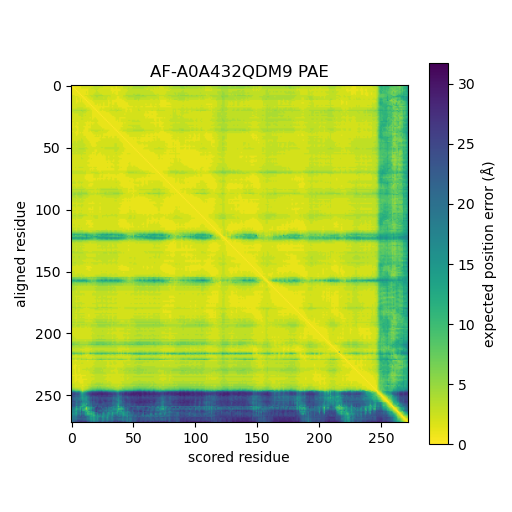10.607 -12.903 9.496 1.00 85.19 211 LYS A O 1
ATOM 1692 N N . ALA A 1 212 ? 10.332 -14.196 11.303 1.00 86.81 212 ALA A N 1
ATOM 1693 C CA . ALA A 1 212 ? 9.031 -14.747 10.901 1.00 86.81 212 ALA A CA 1
ATOM 1694 C C . ALA A 1 212 ? 7.909 -13.699 10.742 1.00 86.81 212 ALA A C 1
ATOM 1696 O O . ALA A 1 212 ? 6.880 -13.986 10.124 1.00 86.81 212 ALA A O 1
ATOM 1697 N N . TYR A 1 213 ? 8.078 -12.509 11.327 1.00 87.19 213 TYR A N 1
ATOM 1698 C CA . TYR A 1 213 ? 7.162 -11.385 11.146 1.00 87.19 213 TYR A CA 1
ATOM 1699 C C . TYR A 1 213 ? 7.427 -10.608 9.855 1.00 87.19 213 TYR A C 1
ATOM 1701 O O . TYR A 1 213 ? 6.562 -9.859 9.442 1.00 87.19 213 TYR A O 1
ATOM 1709 N N . TYR A 1 214 ? 8.579 -10.760 9.200 1.00 88.88 214 TYR A N 1
ATOM 1710 C CA . TYR A 1 214 ? 8.889 -10.009 7.988 1.00 88.88 214 TYR A CA 1
ATOM 1711 C C . TYR A 1 214 ? 8.443 -10.763 6.733 1.00 88.88 214 TYR A C 1
ATOM 1713 O O . TYR A 1 214 ? 8.826 -11.915 6.530 1.00 88.88 214 TYR A O 1
ATOM 1721 N N . VAL A 1 215 ? 7.659 -10.104 5.879 1.00 84.75 215 VAL A N 1
ATOM 1722 C CA . VAL A 1 215 ? 7.078 -10.695 4.657 1.00 84.75 215 VAL A CA 1
ATOM 1723 C C . VAL A 1 215 ? 7.510 -9.982 3.376 1.00 84.75 215 VAL A C 1
ATOM 1725 O O . VAL A 1 215 ? 6.965 -10.238 2.305 1.00 84.75 215 VAL A O 1
ATOM 1728 N N . GLY A 1 216 ? 8.486 -9.076 3.469 1.00 82.81 216 GLY A N 1
ATOM 1729 C CA . GLY A 1 216 ? 8.910 -8.240 2.350 1.00 82.81 216 GLY A CA 1
ATOM 1730 C C . GLY A 1 216 ? 7.939 -7.091 2.130 1.00 82.81 216 GLY A C 1
ATOM 1731 O O . GLY A 1 216 ? 8.262 -5.951 2.441 1.00 82.81 216 GLY A O 1
ATOM 1732 N N . GLY A 1 217 ? 6.742 -7.396 1.637 1.00 74.00 217 GLY A N 1
ATOM 1733 C CA . GLY A 1 217 ? 5.681 -6.424 1.378 1.00 74.00 217 GLY A CA 1
ATOM 1734 C C . GLY A 1 217 ? 5.881 -5.599 0.111 1.00 74.00 217 GLY A C 1
ATOM 1735 O O . GLY A 1 217 ? 4.894 -5.316 -0.518 1.00 74.00 217 GLY A O 1
ATOM 1736 N N . PHE A 1 218 ? 7.104 -5.265 -0.305 1.00 82.75 218 PHE A N 1
ATOM 1737 C CA . PHE A 1 218 ? 7.471 -4.392 -1.438 1.00 82.75 218 PHE A CA 1
ATOM 1738 C C . PHE A 1 218 ? 6.447 -4.229 -2.581 1.00 82.75 218 PHE A C 1
ATOM 1740 O O . PHE A 1 218 ? 6.624 -4.832 -3.634 1.00 82.75 218 PHE A O 1
ATOM 1747 N N . PHE A 1 219 ? 5.417 -3.395 -2.467 1.00 87.56 219 PHE A N 1
ATOM 1748 C CA . PHE A 1 219 ? 4.539 -3.171 -3.613 1.00 87.56 219 PHE A CA 1
ATOM 1749 C C . PHE A 1 219 ? 5.160 -2.102 -4.541 1.00 87.56 219 PHE A C 1
ATOM 1751 O O . PHE A 1 219 ? 5.323 -0.947 -4.155 1.00 87.56 219 PHE A O 1
ATOM 1758 N N . TRP A 1 220 ? 5.554 -2.482 -5.770 1.00 91.81 220 TRP A N 1
ATOM 1759 C CA . TRP A 1 220 ? 6.187 -1.557 -6.731 1.00 91.81 220 TRP A CA 1
ATOM 1760 C C . TRP A 1 220 ? 5.215 -0.522 -7.308 1.00 91.81 220 TRP A C 1
ATOM 1762 O O . TRP A 1 220 ? 4.318 -0.868 -8.082 1.00 91.81 220 TRP A O 1
ATOM 1772 N N . TRP A 1 221 ? 5.474 0.747 -7.019 1.00 87.75 221 TRP A N 1
ATOM 1773 C CA . TRP A 1 221 ? 4.736 1.899 -7.524 1.00 87.75 221 TRP A CA 1
ATOM 1774 C C . TRP A 1 221 ? 5.478 2.482 -8.754 1.00 87.75 221 TRP A C 1
ATOM 1776 O O . TRP A 1 221 ? 6.538 3.092 -8.614 1.00 87.75 221 TRP A O 1
ATOM 1786 N N . TYR A 1 222 ? 5.056 2.259 -10.011 1.00 86.38 222 TYR A N 1
ATOM 1787 C CA . TYR A 1 222 ? 3.798 1.671 -10.493 1.00 86.38 222 TYR A CA 1
ATOM 1788 C C . TYR A 1 222 ? 4.014 0.435 -11.405 1.00 86.38 222 TYR A C 1
ATOM 1790 O O . TYR A 1 222 ? 4.471 0.557 -12.549 1.00 86.38 222 TYR A O 1
ATOM 1798 N N . TYR A 1 223 ? 3.616 -0.771 -10.972 1.00 89.50 223 TYR A N 1
ATOM 1799 C CA . TYR A 1 223 ? 3.791 -2.005 -11.767 1.00 89.50 223 TYR A CA 1
ATOM 1800 C C . TYR A 1 223 ? 3.073 -1.967 -13.118 1.00 89.50 223 TYR A C 1
ATOM 1802 O O . TYR A 1 223 ? 3.602 -2.462 -14.114 1.00 89.50 223 TYR A O 1
ATOM 1810 N N . ARG A 1 224 ? 1.861 -1.400 -13.179 1.00 88.06 224 ARG A N 1
ATOM 1811 C CA . ARG A 1 224 ? 1.057 -1.381 -14.411 1.00 88.06 224 ARG A CA 1
ATOM 1812 C C . ARG A 1 224 ? 1.768 -0.634 -15.546 1.00 88.06 224 ARG A C 1
ATOM 1814 O O . ARG A 1 224 ? 1.633 -1.039 -16.695 1.00 88.06 224 ARG A O 1
ATOM 1821 N N . GLN A 1 225 ? 2.532 0.408 -15.238 1.00 89.00 225 GLN A N 1
ATOM 1822 C CA . GLN A 1 225 ? 3.282 1.211 -16.203 1.00 89.00 225 GLN A CA 1
ATOM 1823 C C . GLN A 1 225 ? 4.618 0.558 -16.542 1.00 89.00 225 GLN A C 1
ATOM 1825 O O . GLN A 1 225 ? 5.017 0.519 -17.702 1.00 89.00 225 GLN A O 1
ATOM 1830 N N . ASP A 1 226 ? 5.299 0.034 -15.526 1.00 90.81 226 ASP A N 1
ATOM 1831 C CA . ASP A 1 226 ? 6.689 -0.393 -15.656 1.00 90.81 226 ASP A CA 1
ATOM 1832 C C . ASP A 1 226 ? 6.842 -1.850 -16.097 1.00 90.81 226 ASP A C 1
ATOM 1834 O O . ASP A 1 226 ? 7.816 -2.213 -16.759 1.00 90.81 226 ASP A O 1
ATOM 1838 N N . CYS A 1 227 ? 5.892 -2.702 -15.719 1.00 91.12 227 CYS A N 1
ATOM 1839 C CA . CYS A 1 227 ? 6.011 -4.153 -15.818 1.00 91.12 227 CYS A CA 1
ATOM 1840 C C . CYS A 1 227 ? 4.932 -4.798 -16.703 1.00 91.12 227 CYS A C 1
ATOM 1842 O O . CYS A 1 227 ? 4.884 -6.022 -16.817 1.00 91.12 227 CYS A O 1
ATOM 1844 N N . VAL A 1 228 ? 4.061 -4.014 -17.347 1.00 90.75 228 VAL A N 1
ATOM 1845 C CA . VAL A 1 228 ? 3.042 -4.538 -18.268 1.00 90.75 228 VAL A CA 1
ATOM 1846 C C . VAL A 1 228 ? 3.289 -3.992 -19.677 1.00 90.75 228 VAL A C 1
ATOM 1848 O O . VAL A 1 228 ? 3.335 -2.778 -19.852 1.00 90.75 228 VAL A O 1
ATOM 1851 N N . PRO A 1 229 ? 3.391 -4.856 -20.708 1.00 94.69 229 PRO A N 1
ATOM 1852 C CA . PRO A 1 229 ? 3.322 -6.329 -20.675 1.00 94.69 229 PRO A CA 1
ATOM 1853 C C . PRO A 1 229 ? 4.567 -6.990 -20.044 1.00 94.69 229 PRO A C 1
ATOM 1855 O O . PRO A 1 229 ? 5.573 -6.324 -19.838 1.00 94.69 229 PRO A O 1
ATOM 1858 N N . HIS A 1 230 ? 4.543 -8.314 -19.812 1.00 92.62 230 HIS A N 1
ATOM 1859 C CA . HIS A 1 230 ? 5.682 -9.058 -19.224 1.00 92.62 230 HIS A CA 1
ATOM 1860 C C . HIS A 1 230 ? 6.981 -8.989 -20.043 1.00 92.62 230 HIS A C 1
ATOM 1862 O O . HIS A 1 230 ? 8.058 -9.324 -19.563 1.00 92.62 230 HIS A O 1
ATOM 1868 N N . THR A 1 231 ? 6.904 -8.548 -21.298 1.00 95.75 231 THR A N 1
ATOM 1869 C CA . THR A 1 231 ? 8.078 -8.282 -22.134 1.00 95.75 231 THR A CA 1
ATOM 1870 C C . THR A 1 231 ? 8.771 -6.961 -21.784 1.00 95.75 231 THR A C 1
ATOM 1872 O O . THR A 1 231 ? 9.805 -6.647 -22.372 1.00 95.75 231 THR A O 1
ATOM 1875 N N . ALA A 1 232 ? 8.218 -6.163 -20.865 1.00 95.12 232 ALA A N 1
ATOM 1876 C CA . ALA A 1 232 ? 8.840 -4.938 -20.387 1.00 95.12 232 ALA A CA 1
ATOM 1877 C C . ALA A 1 232 ? 10.163 -5.247 -19.653 1.00 95.12 232 ALA A C 1
ATOM 1879 O O . ALA A 1 232 ? 10.236 -6.208 -18.878 1.00 95.12 232 ALA A O 1
ATOM 1880 N N . PRO A 1 233 ? 11.222 -4.435 -19.838 1.00 95.81 233 PRO A N 1
ATOM 1881 C CA . PRO A 1 233 ? 12.507 -4.677 -19.183 1.00 95.81 233 PRO A CA 1
ATOM 1882 C C . PRO A 1 233 ? 12.427 -4.743 -17.651 1.00 95.81 233 PRO A C 1
ATOM 1884 O O . PRO A 1 233 ? 13.054 -5.617 -17.050 1.00 95.81 233 PRO A O 1
ATOM 1887 N N . LEU A 1 234 ? 11.640 -3.863 -17.013 1.00 93.88 234 LEU A N 1
ATOM 1888 C CA . LEU A 1 234 ? 11.499 -3.850 -15.552 1.00 93.88 234 LEU A CA 1
ATOM 1889 C C . LEU A 1 234 ? 10.747 -5.078 -15.030 1.00 93.88 234 LEU A C 1
ATOM 1891 O O . LEU A 1 234 ? 11.124 -5.584 -13.976 1.00 93.88 234 LEU A O 1
ATOM 1895 N N . TRP A 1 235 ? 9.805 -5.640 -15.798 1.00 94.69 235 TRP A N 1
ATOM 1896 C CA . TRP A 1 235 ? 9.154 -6.905 -15.442 1.00 94.69 235 TRP A CA 1
ATOM 1897 C C . TRP A 1 235 ? 10.179 -8.031 -15.263 1.00 94.69 235 TRP A C 1
ATOM 1899 O O . TRP A 1 235 ? 10.193 -8.706 -14.237 1.00 94.69 235 TRP A O 1
ATOM 1909 N N . SER A 1 236 ? 11.099 -8.186 -16.224 1.00 95.25 236 SER A N 1
ATOM 1910 C CA . SER A 1 236 ? 12.133 -9.235 -16.178 1.00 95.25 236 SER A CA 1
ATOM 1911 C C . SER A 1 236 ? 13.127 -9.032 -15.030 1.00 95.25 236 SER A C 1
ATOM 1913 O O . SER A 1 236 ? 13.668 -9.997 -14.485 1.00 95.25 236 SER A O 1
ATOM 1915 N N . ILE A 1 237 ? 13.407 -7.774 -14.676 1.00 94.75 237 ILE A N 1
ATOM 1916 C CA . ILE A 1 237 ? 14.281 -7.428 -13.549 1.00 94.75 237 ILE A CA 1
ATOM 1917 C C . ILE A 1 237 ? 13.592 -7.760 -12.227 1.00 94.75 237 ILE A C 1
ATOM 1919 O O . ILE A 1 237 ? 14.220 -8.382 -11.367 1.00 94.75 237 ILE A O 1
ATOM 1923 N N . LEU A 1 238 ? 12.319 -7.388 -12.084 1.00 91.12 238 LEU A N 1
ATOM 1924 C CA . LEU A 1 238 ? 11.507 -7.702 -10.916 1.00 91.12 238 LEU A CA 1
ATOM 1925 C C . LEU A 1 238 ? 11.389 -9.214 -10.730 1.00 91.12 238 LEU A C 1
ATOM 1927 O O . LEU A 1 238 ? 11.800 -9.724 -9.691 1.00 91.12 238 LEU A O 1
ATOM 1931 N N . ASP A 1 239 ? 10.956 -9.936 -11.767 1.00 90.38 239 ASP A N 1
ATOM 1932 C CA . ASP A 1 239 ? 10.792 -11.391 -11.734 1.00 90.38 239 ASP A CA 1
ATOM 1933 C C . ASP A 1 239 ? 12.077 -12.108 -11.300 1.00 90.38 239 ASP A C 1
ATOM 1935 O O . ASP A 1 239 ? 12.068 -12.916 -10.370 1.00 90.38 239 ASP A O 1
ATOM 1939 N N . ARG A 1 240 ? 13.220 -11.756 -11.900 1.00 91.00 240 ARG A N 1
ATOM 1940 C CA . ARG A 1 240 ? 14.511 -12.365 -11.555 1.00 91.00 240 ARG A CA 1
ATOM 1941 C C . ARG A 1 240 ? 14.947 -12.047 -10.128 1.00 91.00 240 ARG A C 1
ATOM 1943 O O . ARG A 1 240 ? 15.465 -12.932 -9.446 1.00 91.00 240 ARG A O 1
ATOM 1950 N N . THR A 1 241 ? 14.806 -10.791 -9.702 1.00 88.50 241 THR A N 1
ATOM 1951 C CA . THR A 1 241 ? 15.223 -10.347 -8.360 1.00 88.50 241 THR A CA 1
ATOM 1952 C C . THR A 1 241 ? 14.429 -11.095 -7.303 1.00 88.50 241 THR A C 1
ATOM 1954 O O . THR A 1 241 ? 14.996 -11.686 -6.386 1.00 88.50 241 THR A O 1
ATOM 1957 N N . VAL A 1 242 ? 13.121 -11.146 -7.507 1.00 81.25 242 VAL A N 1
ATOM 1958 C CA . VAL A 1 242 ? 12.176 -11.765 -6.596 1.00 81.25 242 VAL A CA 1
ATOM 1959 C C . VAL A 1 242 ? 12.324 -13.289 -6.574 1.00 81.25 242 VAL A C 1
ATOM 1961 O O . VAL A 1 242 ? 12.409 -13.883 -5.500 1.00 81.25 242 VAL A O 1
ATOM 1964 N N . THR A 1 243 ? 12.484 -13.924 -7.737 1.00 83.25 243 THR A N 1
ATOM 1965 C CA . THR A 1 243 ? 12.787 -15.362 -7.824 1.00 83.25 243 THR A CA 1
ATOM 1966 C C . THR A 1 243 ? 14.067 -15.694 -7.068 1.00 83.25 243 THR A C 1
ATOM 1968 O O . THR A 1 243 ? 14.091 -16.628 -6.273 1.00 83.25 243 THR A O 1
ATOM 1971 N N . ARG A 1 244 ? 15.128 -14.896 -7.247 1.00 81.94 244 ARG A N 1
ATOM 1972 C CA . ARG A 1 244 ? 16.392 -15.093 -6.531 1.00 81.94 244 ARG A CA 1
ATOM 1973 C C . ARG A 1 244 ? 16.225 -14.941 -5.019 1.00 81.94 244 ARG A C 1
ATOM 1975 O O . ARG A 1 244 ? 16.832 -15.720 -4.288 1.00 81.94 244 ARG A O 1
ATOM 1982 N N . ALA A 1 245 ? 15.438 -13.972 -4.556 1.00 76.00 245 ALA A N 1
ATOM 1983 C CA . ALA A 1 245 ? 15.149 -13.799 -3.134 1.00 76.00 245 ALA A CA 1
ATOM 1984 C C . ALA A 1 245 ? 14.383 -15.006 -2.561 1.00 76.00 245 ALA A C 1
ATOM 1986 O O . ALA A 1 245 ? 14.709 -15.473 -1.472 1.00 76.00 245 ALA A O 1
ATOM 1987 N N . ALA A 1 246 ? 13.441 -15.575 -3.320 1.00 70.31 246 ALA A N 1
ATOM 1988 C CA . ALA A 1 246 ? 12.692 -16.762 -2.909 1.00 70.31 246 ALA A CA 1
ATOM 1989 C C . ALA A 1 246 ? 13.511 -18.063 -2.924 1.00 70.31 246 ALA A C 1
ATOM 1991 O O . ALA A 1 246 ? 13.302 -18.916 -2.063 1.00 70.31 246 ALA A O 1
ATOM 1992 N N . THR A 1 247 ? 14.430 -18.239 -3.881 1.00 68.75 247 THR A N 1
ATOM 1993 C CA . THR A 1 247 ? 15.169 -19.504 -4.070 1.00 68.75 247 THR A CA 1
ATOM 1994 C C . THR A 1 247 ? 16.597 -19.495 -3.516 1.00 68.75 247 THR A C 1
ATOM 1996 O O . THR A 1 247 ? 17.233 -20.544 -3.461 1.00 68.75 247 THR A O 1
ATOM 1999 N N . GLY A 1 248 ? 17.154 -18.324 -3.192 1.00 55.31 248 GLY A N 1
ATOM 2000 C CA . GLY A 1 248 ? 18.583 -18.130 -2.914 1.00 55.31 248 GLY A CA 1
ATOM 2001 C C . GLY A 1 248 ? 18.987 -18.050 -1.438 1.00 55.31 248 GLY A C 1
ATOM 2002 O O . GLY A 1 248 ? 20.171 -17.856 -1.164 1.00 55.31 248 GLY A O 1
ATOM 2003 N N . GLY A 1 249 ? 18.051 -18.169 -0.493 1.00 51.53 249 GLY A N 1
ATOM 2004 C CA . GLY A 1 249 ? 18.321 -18.118 0.948 1.00 51.53 249 GLY A CA 1
ATOM 2005 C C . GLY A 1 249 ? 18.289 -19.494 1.621 1.00 51.53 249 GLY A C 1
ATOM 2006 O O . GLY A 1 249 ? 17.541 -20.375 1.215 1.00 51.53 249 GLY A O 1
ATOM 2007 N N . ASN A 1 250 ? 19.035 -19.661 2.722 1.00 38.75 250 ASN A N 1
ATOM 2008 C CA . ASN A 1 250 ? 18.900 -20.809 3.642 1.00 38.75 250 ASN A CA 1
ATOM 2009 C C . ASN A 1 250 ? 17.535 -20.855 4.366 1.00 38.75 250 ASN A C 1
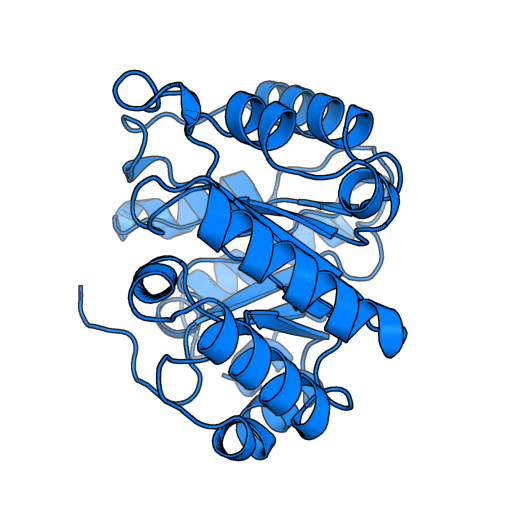ATOM 2011 O O . ASN A 1 250 ? 17.316 -21.740 5.191 1.00 38.75 250 ASN A O 1
A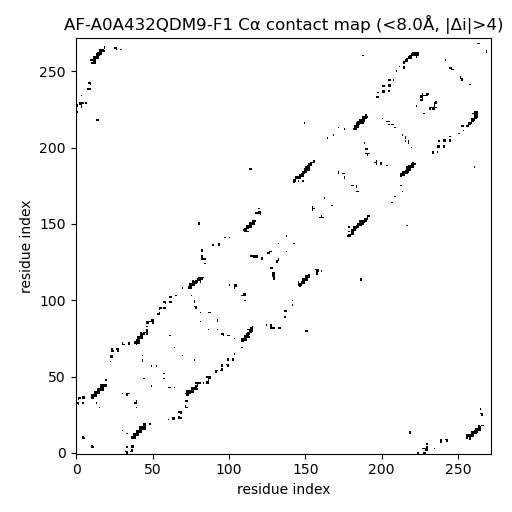TOM 2015 N N . GLN A 1 251 ? 16.642 -19.906 4.086 1.00 43.72 251 GLN A N 1
ATOM 2016 C CA . GLN A 1 251 ? 15.251 -19.861 4.515 1.00 43.72 251 GLN A CA 1
ATOM 2017 C C . GLN A 1 251 ? 14.435 -19.340 3.320 1.00 43.72 251 GLN A C 1
ATOM 2019 O O . GLN A 1 251 ? 14.737 -18.242 2.843 1.00 43.72 251 GLN A O 1
ATOM 2024 N N . PRO A 1 252 ? 13.465 -20.101 2.785 1.00 44.22 252 PRO A N 1
ATOM 2025 C CA . PRO A 1 252 ? 12.554 -19.571 1.781 1.00 44.22 252 PRO A CA 1
ATOM 2026 C C . PRO A 1 252 ? 11.772 -18.407 2.390 1.00 44.22 252 PRO A C 1
ATOM 2028 O O . PRO A 1 252 ? 11.415 -18.437 3.570 1.00 44.22 252 PRO A O 1
ATOM 2031 N N . LEU A 1 253 ? 11.495 -17.388 1.579 1.00 44.91 253 LEU A N 1
ATOM 2032 C CA . LEU A 1 253 ? 10.472 -16.407 1.915 1.00 44.91 253 LEU A CA 1
ATOM 2033 C C . LEU A 1 253 ? 9.190 -17.153 2.351 1.00 44.91 253 LEU A C 1
ATOM 2035 O O . LEU A 1 253 ? 8.846 -18.155 1.708 1.00 44.91 253 LEU A O 1
ATOM 2039 N N . PRO A 1 254 ? 8.492 -16.729 3.425 1.00 44.94 254 PRO A N 1
ATOM 2040 C CA . PRO A 1 254 ? 7.195 -17.299 3.774 1.00 44.94 254 PRO A CA 1
ATOM 2041 C C . PRO A 1 254 ? 6.301 -17.370 2.531 1.00 44.94 254 PRO A C 1
ATOM 2043 O O . PRO A 1 254 ? 6.323 -16.464 1.695 1.00 44.94 254 PRO A O 1
ATOM 2046 N N . ALA A 1 255 ? 5.527 -18.446 2.375 1.00 37.97 255 ALA A N 1
ATOM 2047 C CA . ALA A 1 255 ? 4.577 -18.549 1.269 1.00 37.97 255 ALA A CA 1
ATOM 2048 C C . ALA A 1 255 ? 3.742 -17.250 1.186 1.00 37.97 255 ALA A C 1
ATOM 2050 O O . ALA A 1 255 ? 3.091 -16.888 2.162 1.00 37.97 255 ALA A O 1
ATOM 2051 N N . GLY A 1 256 ? 3.836 -16.523 0.063 1.00 39.44 256 GLY A N 1
ATOM 2052 C CA . GLY A 1 256 ? 3.153 -15.237 -0.154 1.00 39.44 256 GLY A CA 1
ATOM 2053 C C . GLY A 1 256 ? 4.030 -13.972 -0.221 1.00 39.44 256 GLY A C 1
ATOM 2054 O O . GLY A 1 256 ? 3.486 -12.895 -0.423 1.00 39.44 256 GLY A O 1
ATOM 2055 N N . SER A 1 257 ? 5.362 -14.042 -0.089 1.00 39.47 257 SER A N 1
ATOM 2056 C CA . SER A 1 257 ? 6.229 -12.833 -0.057 1.00 39.47 257 SER A CA 1
ATOM 2057 C C . SER A 1 257 ? 6.607 -12.223 -1.417 1.00 39.47 257 SER A C 1
ATOM 2059 O O . SER A 1 257 ? 7.648 -11.575 -1.540 1.00 39.47 257 SER A O 1
ATOM 2061 N N . ILE A 1 258 ? 5.831 -12.462 -2.468 1.00 46.75 258 ILE A N 1
ATOM 2062 C CA . ILE A 1 258 ? 6.156 -11.980 -3.816 1.00 46.75 258 ILE A CA 1
ATOM 2063 C C . ILE A 1 258 ? 4.991 -11.153 -4.274 1.00 46.75 258 ILE A C 1
ATOM 2065 O O . ILE A 1 258 ? 3.896 -11.678 -4.325 1.00 46.75 258 ILE A O 1
ATOM 2069 N N . ILE A 1 259 ? 5.187 -9.850 -4.470 1.00 49.28 259 ILE A N 1
ATOM 2070 C CA . ILE A 1 259 ? 4.070 -8.910 -4.429 1.00 49.28 259 ILE A CA 1
ATOM 2071 C C . ILE A 1 259 ? 4.349 -7.661 -5.308 1.00 49.28 259 ILE A C 1
ATOM 2073 O O . ILE A 1 259 ? 5.239 -6.882 -4.986 1.00 49.28 259 ILE A O 1
ATOM 2077 N N . PRO A 1 260 ? 3.642 -7.459 -6.436 1.00 52.19 260 PRO A N 1
ATOM 2078 C CA . PRO A 1 260 ? 3.572 -6.198 -7.191 1.00 52.19 260 PRO A CA 1
ATOM 2079 C C . PRO A 1 260 ? 2.418 -5.260 -6.750 1.00 52.19 260 PRO A C 1
ATOM 2081 O O . PRO A 1 260 ? 1.311 -5.729 -6.494 1.00 52.19 260 PRO A O 1
ATOM 2084 N N . ALA A 1 261 ? 2.611 -3.927 -6.757 1.00 46.56 261 ALA A N 1
ATOM 2085 C CA . ALA A 1 261 ? 1.500 -2.954 -6.663 1.00 46.56 261 ALA A CA 1
ATOM 2086 C C . ALA A 1 261 ? 0.886 -2.693 -8.035 1.00 46.56 261 ALA A C 1
ATOM 2088 O O . ALA A 1 261 ? 1.533 -2.133 -8.915 1.00 46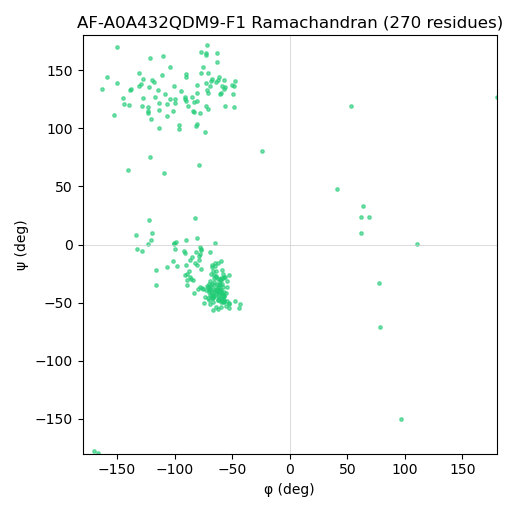.56 261 ALA A O 1
ATOM 2089 N N . ILE A 1 262 ? -0.372 -3.063 -8.230 1.00 50.75 262 ILE A N 1
ATOM 2090 C CA . ILE A 1 262 ? -1.159 -2.704 -9.406 1.00 50.75 262 ILE A CA 1
ATOM 2091 C C . ILE A 1 262 ? -2.001 -1.479 -9.083 1.00 50.75 262 ILE A C 1
ATOM 2093 O O . ILE A 1 262 ? -3.105 -1.553 -8.551 1.00 50.75 262 ILE A O 1
ATOM 2097 N N . ASN A 1 263 ? -1.509 -0.338 -9.525 1.00 40.00 263 ASN A N 1
ATOM 2098 C CA . ASN A 1 263 ? -2.245 0.900 -9.352 1.00 40.00 263 ASN A CA 1
ATOM 2099 C C . ASN A 1 263 ? -3.270 1.024 -10.464 1.00 40.00 263 ASN A C 1
ATOM 2101 O O . ASN A 1 263 ? -2.901 0.989 -11.642 1.00 40.00 263 ASN A O 1
ATOM 2105 N N . SER A 1 264 ? -4.528 1.149 -10.044 1.00 37.59 264 SER A N 1
ATOM 2106 C CA . SER A 1 264 ? -5.718 1.348 -10.859 1.00 37.59 264 SER A CA 1
ATOM 2107 C C . SER A 1 264 ? -5.942 0.334 -11.995 1.00 37.59 264 SER A C 1
ATOM 2109 O O . SER A 1 264 ? -5.168 0.162 -12.945 1.00 37.59 264 SER A O 1
ATOM 2111 N N . LEU A 1 265 ? -7.073 -0.367 -11.918 1.00 46.38 265 LEU A N 1
ATOM 2112 C CA . LEU A 1 265 ? -7.507 -1.311 -12.954 1.00 46.38 265 LEU A CA 1
ATOM 2113 C C . LEU A 1 265 ? -8.354 -0.669 -14.044 1.00 46.38 265 LEU A C 1
ATOM 2115 O O . LEU A 1 265 ? -8.397 -1.189 -15.163 1.00 46.38 265 LEU A O 1
ATOM 2119 N N . LEU A 1 266 ? -9.013 0.433 -13.705 1.00 32.91 266 LEU A N 1
ATOM 2120 C CA . LEU A 1 266 ? -10.086 1.028 -14.487 1.00 32.91 266 LEU A CA 1
ATOM 2121 C C . LEU A 1 266 ? -9.705 2.411 -15.002 1.00 32.91 266 LEU A C 1
ATOM 2123 O O . LEU A 1 266 ? -10.051 2.752 -16.135 1.00 32.91 266 LEU A O 1
ATOM 2127 N N . ILE A 1 267 ? -8.935 3.171 -14.225 1.00 35.91 267 ILE A N 1
ATOM 2128 C CA . ILE A 1 267 ? -8.463 4.491 -14.615 1.00 35.91 267 ILE A CA 1
ATOM 2129 C C . ILE A 1 267 ? -7.015 4.355 -15.110 1.00 35.91 267 ILE A C 1
ATOM 2131 O O . ILE A 1 267 ? -6.156 3.772 -14.446 1.00 35.91 267 ILE A O 1
ATOM 2135 N N . PRO A 1 268 ? -6.690 4.810 -16.334 1.00 32.97 268 PRO A N 1
ATOM 2136 C CA . PRO A 1 268 ? -5.293 4.911 -16.717 1.00 32.97 268 PRO A CA 1
ATOM 2137 C C . PRO A 1 268 ? -4.594 5.813 -15.689 1.00 32.97 268 PRO A C 1
ATOM 2139 O O . PRO A 1 268 ? -5.137 6.866 -15.361 1.00 32.97 268 PRO A O 1
ATOM 2142 N N . PRO A 1 269 ? -3.420 5.414 -15.179 1.00 39.12 269 PRO A N 1
ATOM 2143 C CA . PRO A 1 269 ? -2.703 6.192 -14.179 1.00 39.12 269 PRO A CA 1
ATOM 2144 C C . PRO A 1 269 ? -2.582 7.639 -14.644 1.00 39.12 269 PRO A C 1
ATOM 2146 O O . PRO A 1 269 ? -2.330 7.874 -15.835 1.00 39.12 269 PRO A O 1
ATOM 2149 N N . LYS A 1 270 ? -2.799 8.591 -13.725 1.00 34.00 270 LYS A N 1
ATOM 2150 C CA . LYS A 1 270 ? -2.604 10.011 -14.029 1.00 34.00 270 LYS A CA 1
ATOM 2151 C C . LYS A 1 270 ? -1.225 10.163 -14.684 1.00 34.00 270 LYS A C 1
ATOM 2153 O O . LYS A 1 270 ? -0.264 9.591 -14.170 1.00 34.00 270 LYS A O 1
ATOM 2158 N N . PRO A 1 271 ? -1.123 10.840 -15.838 1.00 32.03 271 PRO A N 1
ATOM 2159 C CA . PRO A 1 271 ? 0.184 11.205 -16.353 1.00 32.03 271 PRO A CA 1
ATOM 2160 C C . PRO A 1 271 ? 0.884 12.079 -15.307 1.00 32.03 271 PRO A C 1
ATOM 2162 O O . PRO A 1 271 ? 0.230 12.943 -14.717 1.00 32.03 271 PRO A O 1
ATOM 2165 N N . ASP A 1 272 ? 2.170 11.798 -15.087 1.00 38.78 272 ASP A N 1
ATOM 2166 C CA . ASP A 1 272 ? 3.073 12.609 -14.260 1.00 38.78 272 ASP A CA 1
ATOM 2167 C C . ASP A 1 272 ? 3.031 14.099 -14.657 1.00 38.78 272 ASP A C 1
ATOM 2169 O O . ASP A 1 272 ? 2.940 14.395 -15.879 1.00 38.78 272 ASP A O 1
#

pLDDT: mean 89.13, std 15.91, range [32.03, 98.94]

Secondary structure (DSSP, 8-state):
-HHHHHTSSS--EEEEEPPTT--GGGGHHHHHHHHTTSEEEEESS-GGGGGGS-HHHHHHHHHHHHHHHTTT-SEEE--SSTT-TTS--HHHHHHHHHHHHHHHHTTT--EEEEEE--TTTGGGSGGGSHHHHHHHHS-HHHHHH-SEEEEEE-TTTTTT----HHHHHHHHHHHHHH-SS-EEEEEEEE-S-TTTHHHHHHHHTT---S-TTEEE---EETHHHHS-STTSHHHHHHHHHHHHHHHSSSSPPPTT----EEE-SSSPPPP-